Protein 3TMA (pdb70)

B-factor: mean 42.41, std 14.58, range [18.77, 106.8]

Organism: Thermus thermophilus (strain ATCC BAA-163 / DSM 7039 / HB27) (NCBI:txid262724)

Radius of gyration: 22.77 Å; Cα contacts (8 Å, |Δi|>4): 696; chains: 1; bounding box: 57×43×61 Å

Sequence (332 aa):
HMWLEATTHPGLEDLLLEELSSALYPGEGAEVDARKGRVRIPRAWVGEEALGLRLAHHHLVLFRARLLLSREDPLGALERAALALPWPELEGAGSFRVEARREGEHPFTSPEVERRRVGEALHRAYGVPVDLKRPAVRRVRVDVRGEEAFLGVQLTERPLSRRFPKAALRGSLTPVLAQALLLRLADARPGMRVLDPFTGSGTIALEAASSTLGPTSPVYAGDLDEKRLGLAREAALASGLSWIRFLRADARHLPRRFFPEVDRILANPPHGLKEEGLFHHLYWDFLRGALALLPPGGRVALLTLRPALLKRALPPGFALRHARVVEQGGVYPRVFVLEKL

InterPro domains:
  IPR000241 Ribosomal RNA large subunit methyltransferase K/L-like, methyltransferase domain [PF01170] (163-308)
  IPR004114 THUMP domain [PF02926] (74-148)
  IPR004114 THUMP domain [PS51165] (47-150)
  IPR004114 THUMP domain [SM00981] (63-150)
  IPR029063 S-adenosyl-L-methionine-dependent methyltransferase superfamily [G3DSA:3.40.50.150] (155-335)
  IPR029063 S-adenosyl-L-methionine-dependent methyltransferase superfamily [SSF53335] (168-299)

GO terms:
  GO:0005737 cytoplasm (C, EXP)
  GO:0160117 tRNA (guanine(6)-N2)-methyltransferase activity (F, EXP)

Structure (mmCIF, N/CA/C/O backbone):
data_3TMA
#
_entry.id   3TMA
#
_cell.length_a   65.860
_cell.length_b   65.860
_cell.length_c   144.550
_cell.angle_alpha   90.00
_cell.angle_beta   90.00
_cell.angle_gamma   120.00
#
_symmetry.space_group_name_H-M   'P 32 2 1'
#
loop_
_entity.id
_entity.type
_entity.pdbx_description
1 polymer methyltransferase
2 non-polymer 'PHOSPHATE ION'
3 water water
#
loop_
_atom_site.group_PDB
_atom_site.id
_atom_site.type_symbol
_atom_site.label_atom_id
_atom_site.label_alt_id
_atom_site.label_comp_id
_atom_site.label_asym_id
_atom_site.label_entity_id
_atom_site.label_seq_id
_atom_site.pdbx_PDB_ins_code
_atom_site.Cartn_x
_atom_site.Cartn_y
_atom_site.Cartn_z
_atom_site.occupancy
_atom_site.B_iso_or_equiv
_atom_site.auth_seq_id
_atom_site.auth_comp_id
_atom_site.auth_asym_id
_atom_site.auth_atom_id
_atom_site.pdbx_PDB_model_num
ATOM 1 N N . HIS A 1 19 ? 11.507 44.114 63.033 1.00 53.99 0 HIS A N 1
ATOM 2 C CA . HIS A 1 19 ? 10.632 44.250 61.881 1.00 53.16 0 HIS A CA 1
ATOM 3 C C . HIS A 1 19 ? 10.621 42.938 61.114 1.00 48.36 0 HIS A C 1
ATOM 4 O O . HIS A 1 19 ? 11.641 42.452 60.743 1.00 50.22 0 HIS A O 1
ATOM 11 N N . MET A 1 20 ? 9.453 42.385 60.909 1.00 42.49 1 MET A N 1
ATOM 12 C CA . MET A 1 20 ? 9.330 41.033 60.392 1.00 37.20 1 MET A CA 1
ATOM 13 C C . MET A 1 20 ? 8.629 41.060 59.030 1.00 34.18 1 MET A C 1
ATOM 14 O O . MET A 1 20 ? 7.900 42.005 58.741 1.00 32.21 1 MET A O 1
ATOM 19 N N . TRP A 1 21 ? 8.813 40.003 58.237 1.00 29.96 2 TRP A N 1
ATOM 20 C CA . TRP A 1 21 ? 8.292 39.972 56.849 1.00 29.63 2 TRP A CA 1
ATOM 21 C C . TRP A 1 21 ? 7.788 38.586 56.540 1.00 27.21 2 TRP A C 1
ATOM 22 O O . TRP A 1 21 ? 8.465 37.599 56.825 1.00 29.39 2 TRP A O 1
ATOM 33 N N . LEU A 1 22 ? 6.587 38.490 55.989 1.00 25.30 3 LEU A N 1
ATOM 34 C CA . LEU A 1 22 ? 6.148 37.245 55.425 1.00 24.97 3 LEU A CA 1
ATOM 35 C C . LEU A 1 22 ? 6.622 37.268 53.979 1.00 25.84 3 LEU A C 1
ATOM 36 O O . LEU A 1 22 ? 6.289 38.200 53.229 1.00 24.78 3 LEU A O 1
ATOM 41 N N . GLU A 1 23 ? 7.388 36.254 53.567 1.00 24.26 4 GLU A N 1
ATOM 42 C CA . GLU A 1 23 ? 7.688 36.103 52.145 1.00 24.11 4 GLU A CA 1
ATOM 43 C C . GLU A 1 23 ? 6.943 34.918 51.506 1.00 24.93 4 GLU A C 1
ATOM 44 O O . GLU A 1 23 ? 6.982 33.795 52.019 1.00 25.31 4 GLU A O 1
ATOM 50 N N . ALA A 1 24 ? 6.241 35.174 50.413 1.00 24.53 5 ALA A N 1
ATOM 51 C CA . ALA A 1 24 ? 5.561 34.125 49.679 1.00 25.58 5 ALA A CA 1
ATOM 52 C C . ALA A 1 24 ? 6.238 33.936 48.313 1.00 25.84 5 ALA A C 1
ATOM 53 O O . ALA A 1 24 ? 6.629 34.922 47.673 1.00 24.53 5 ALA A O 1
ATOM 55 N N . THR A 1 25 ? 6.365 32.686 47.870 1.00 25.99 6 THR A N 1
ATOM 56 C CA . THR A 1 25 ? 6.958 32.421 46.568 1.00 27.19 6 THR A CA 1
ATOM 57 C C . THR A 1 25 ? 5.907 31.868 45.609 1.00 26.75 6 THR A C 1
ATOM 58 O O . THR A 1 25 ? 4.943 31.212 46.020 1.00 26.04 6 THR A O 1
ATOM 62 N N . THR A 1 26 ? 6.103 32.128 44.320 1.00 27.11 7 THR A N 1
ATOM 63 C CA . THR A 1 26 ? 5.161 31.676 43.287 1.00 27.88 7 THR A CA 1
ATOM 64 C C . THR A 1 26 ? 6.023 31.400 42.032 1.00 28.42 7 THR A C 1
ATOM 65 O O . THR A 1 26 ? 7.247 31.537 42.091 1.00 28.24 7 THR A O 1
ATOM 69 N N . HIS A 1 27 ? 5.423 31.085 40.887 1.00 29.22 8 HIS A N 1
ATOM 70 C CA . HIS A 1 27 ? 6.231 31.053 39.635 1.00 30.19 8 HIS A CA 1
ATOM 71 C C . HIS A 1 27 ? 6.722 32.456 39.268 1.00 29.02 8 HIS A C 1
ATOM 72 O O . HIS A 1 27 ? 5.945 33.385 39.242 1.00 28.48 8 HIS A O 1
ATOM 79 N N . PRO A 1 28 ? 8.008 32.601 38.912 1.00 29.48 9 PRO A N 1
ATOM 80 C CA . PRO A 1 28 ? 8.412 33.889 38.326 1.00 30.00 9 PRO A CA 1
ATOM 81 C C . PRO A 1 28 ? 7.468 34.305 37.207 1.00 31.98 9 PRO A C 1
ATOM 82 O O . PRO A 1 28 ? 7.091 33.461 36.365 1.00 30.41 9 PRO A O 1
ATOM 86 N N . GLY A 1 29 ? 7.074 35.584 37.216 1.00 31.08 10 GLY A N 1
ATOM 87 C CA . GLY A 1 29 ? 6.064 36.082 36.262 1.00 31.37 10 GLY A CA 1
ATOM 88 C C . GLY A 1 29 ? 4.660 36.249 36.841 1.00 30.85 10 GLY A C 1
ATOM 89 O O . GLY A 1 29 ? 3.778 36.853 36.208 1.00 33.17 10 GLY A O 1
ATOM 90 N N . LEU A 1 30 ? 4.419 35.660 38.004 1.00 27.97 11 LEU A N 1
ATOM 91 C CA . LEU A 1 30 ? 3.092 35.758 38.647 1.00 28.97 11 LEU A CA 1
ATOM 92 C C . LEU A 1 30 ? 3.120 36.656 39.910 1.00 29.04 11 LEU A C 1
ATOM 93 O O . LEU A 1 30 ? 2.170 36.644 40.686 1.00 27.62 11 LEU A O 1
ATOM 98 N N . GLU A 1 31 ? 4.198 37.418 40.134 1.00 27.56 12 GLU A N 1
ATOM 99 C CA . GLU A 1 31 ? 4.312 38.254 41.373 1.00 26.72 12 GLU A CA 1
ATOM 100 C C . GLU A 1 31 ? 3.162 39.228 41.543 1.00 27.55 12 GLU A C 1
ATOM 101 O O . GLU A 1 31 ? 2.672 39.409 42.664 1.00 26.68 12 GLU A O 1
ATOM 107 N N . ASP A 1 32 ? 2.780 39.913 40.452 1.00 27.98 13 ASP A N 1
ATOM 108 C CA . ASP A 1 32 ? 1.711 40.891 40.525 1.00 29.57 13 ASP A CA 1
ATOM 109 C C . ASP A 1 32 ? 0.386 40.287 40.991 1.00 30.67 13 ASP A C 1
ATOM 110 O O . ASP A 1 32 ? -0.319 40.897 41.793 1.00 31.97 13 ASP A O 1
ATOM 115 N N . LEU A 1 33 ? 0.051 39.098 40.588 1.00 28.94 14 LEU A N 1
ATOM 116 C CA . LEU A 1 33 ? -1.157 38.379 41.031 1.00 28.86 14 LEU A CA 1
ATOM 117 C C . LEU A 1 33 ? -1.028 37.912 42.502 1.00 27.58 14 LEU A C 1
ATOM 118 O O . LEU A 1 33 ? -1.985 37.955 43.254 1.00 26.95 14 LEU A O 1
ATOM 123 N N . LEU A 1 34 ? 0.113 37.418 42.821 1.00 25.63 15 LEU A N 1
ATOM 124 C CA . LEU A 1 34 ? 0.326 37.031 44.211 1.00 25.16 15 LEU A CA 1
ATOM 125 C C . LEU A 1 34 ? 0.214 38.246 45.116 1.00 25.65 15 LEU A C 1
ATOM 126 O O . LEU A 1 34 ? -0.358 38.175 46.220 1.00 27.02 15 LEU A O 1
ATOM 131 N N . LEU A 1 35 ? 0.736 39.374 44.650 1.00 25.96 16 LEU A N 1
ATOM 132 C CA . LEU A 1 35 ? 0.642 40.614 45.417 1.00 27.22 16 LEU A CA 1
ATOM 133 C C . LEU A 1 35 ? -0.823 41.034 45.638 1.00 28.14 16 LEU A C 1
ATOM 134 O O . LEU A 1 35 ? -1.192 41.422 46.748 1.00 29.52 16 LEU A O 1
ATOM 139 N N . GLU A 1 36 ? -1.664 40.872 44.628 1.00 29.91 17 GLU A N 1
ATOM 140 C CA . GLU A 1 36 ? -3.104 41.141 44.797 1.00 32.07 17 GLU A CA 1
ATOM 141 C C . GLU A 1 36 ? -3.772 40.234 45.832 1.00 33.04 17 GLU A C 1
ATOM 142 O O . GLU A 1 36 ? -4.620 40.706 46.629 1.00 33.11 17 GLU A O 1
ATOM 148 N N . GLU A 1 37 ? -3.492 38.926 45.751 1.00 32.03 18 GLU A N 1
ATOM 149 C CA . GLU A 1 37 ? -4.004 37.982 46.792 1.00 31.41 18 GLU A CA 1
ATOM 150 C C . GLU A 1 37 ? -3.555 38.351 48.203 1.00 30.12 18 GLU A C 1
ATOM 151 O O . GLU A 1 37 ? -4.365 38.392 49.135 1.00 30.76 18 GLU A O 1
ATOM 157 N N . LEU A 1 38 ? -2.263 38.604 48.382 1.00 28.71 19 LEU A N 1
ATOM 158 C CA . LEU A 1 38 ? -1.749 38.997 49.691 1.00 29.60 19 LEU A CA 1
ATOM 159 C C . LEU A 1 38 ? -2.357 40.295 50.214 1.00 32.27 19 LEU A C 1
ATOM 160 O O . LEU A 1 38 ? -2.671 40.432 51.421 1.00 32.41 19 LEU A O 1
ATOM 165 N N . SER A 1 39 ? -2.544 41.251 49.311 1.00 33.07 20 SER A N 1
ATOM 166 C CA A SER A 1 39 ? -3.013 42.577 49.687 0.50 34.46 20 SER A CA 1
ATOM 167 C CA B SER A 1 39 ? -3.007 42.571 49.718 0.50 33.55 20 SER A CA 1
ATOM 168 C C . SER A 1 39 ? -4.463 42.506 50.140 1.00 35.52 20 SER A C 1
ATOM 169 O O . SER A 1 39 ? -4.886 43.261 50.992 1.00 36.28 20 SER A O 1
ATOM 174 N N . ALA A 1 40 ? -5.235 41.606 49.540 1.00 35.60 21 ALA A N 1
ATOM 175 C CA . ALA A 1 40 ? -6.614 41.423 49.995 1.00 39.00 21 ALA A CA 1
ATOM 176 C C . ALA A 1 40 ? -6.666 40.709 51.357 1.00 42.53 21 ALA A C 1
ATOM 177 O O . ALA A 1 40 ? -7.562 40.954 52.180 1.00 43.71 21 ALA A O 1
ATOM 179 N N . LEU A 1 41 ? -5.675 39.860 51.615 1.00 40.35 22 LEU A N 1
ATOM 180 C CA . LEU A 1 41 ? -5.577 39.183 52.903 1.00 42.44 22 LEU A CA 1
ATOM 181 C C . LEU A 1 41 ? -5.047 40.142 53.991 1.00 43.12 22 LEU A C 1
ATOM 182 O O . LEU A 1 41 ? -5.608 40.227 55.107 1.00 42.52 22 LEU A O 1
ATOM 187 N N . TYR A 1 42 ? -4.015 40.922 53.644 1.00 42.02 23 TYR A N 1
ATOM 188 C CA . TYR A 1 42 ? -3.362 41.823 54.585 1.00 42.90 23 TYR A CA 1
ATOM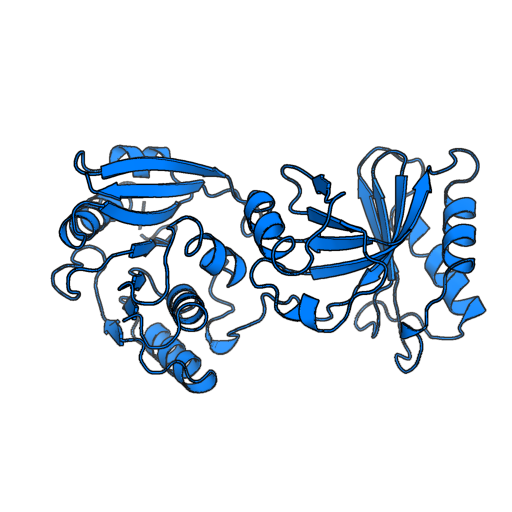 189 C C . TYR A 1 42 ? -3.289 43.222 54.026 1.00 47.00 23 TYR A C 1
ATOM 190 O O . TYR A 1 42 ? -2.246 43.608 53.510 1.00 47.08 23 TYR A O 1
ATOM 199 N N . PRO A 1 43 ? -4.361 44.026 54.188 1.00 50.77 24 PRO A N 1
ATOM 200 C CA . PRO A 1 43 ? -4.278 45.412 53.729 1.00 52.82 24 PRO A CA 1
ATOM 201 C C . PRO A 1 43 ? -3.205 46.191 54.454 1.00 54.17 24 PRO A C 1
ATOM 202 O O . PRO A 1 43 ? -2.904 45.911 55.609 1.00 57.95 24 PRO A O 1
ATOM 206 N N . GLY A 1 44 ? -2.675 47.214 53.816 1.00 57.00 25 GLY A N 1
ATOM 207 C CA . GLY A 1 44 ? -1.645 48.028 54.453 1.00 59.64 25 GLY A CA 1
ATOM 208 C C . GLY A 1 44 ? -0.522 48.255 53.473 1.00 58.92 25 GLY A C 1
ATOM 209 O O . GLY A 1 44 ? -0.553 47.706 52.377 1.00 58.80 25 GLY A O 1
ATOM 210 N N . GLU A 1 45 ? 0.470 49.050 53.859 1.00 58.32 26 GLU A N 1
ATOM 211 C CA . GLU A 1 45 ? 1.473 49.486 52.902 1.00 57.13 26 GLU A CA 1
ATOM 212 C C . GLU A 1 45 ? 2.842 48.834 53.167 1.00 52.99 26 GLU A C 1
ATOM 213 O O . GLU A 1 45 ? 3.011 48.096 54.140 1.00 52.26 26 GLU A O 1
ATOM 219 N N . GLY A 1 46 ? 3.792 49.056 52.267 1.00 48.88 27 GLY A N 1
ATOM 220 C CA . GLY A 1 46 ? 5.133 48.501 52.424 1.00 44.65 27 GLY A CA 1
ATOM 221 C C . GLY A 1 46 ? 5.358 47.136 51.770 1.00 40.03 27 GLY A C 1
ATOM 222 O O . GLY A 1 46 ? 6.406 46.535 51.963 1.00 38.13 27 GLY A O 1
ATOM 223 N N . ALA A 1 47 ? 4.418 46.651 50.955 1.00 36.84 28 ALA A N 1
ATOM 224 C CA . ALA A 1 47 ? 4.673 45.397 50.219 1.00 34.66 28 ALA A CA 1
ATOM 225 C C . ALA A 1 47 ? 5.871 45.536 49.274 1.00 34.45 28 ALA A C 1
ATOM 226 O O . ALA A 1 47 ? 6.098 46.627 48.699 1.00 33.08 28 ALA A O 1
ATOM 228 N N . GLU A 1 48 ? 6.645 44.451 49.120 1.00 31.77 29 GLU A N 1
ATOM 229 C CA . GLU A 1 48 ? 7.795 44.443 48.214 1.00 34.54 29 GLU A CA 1
ATOM 230 C C . GLU A 1 48 ? 7.691 43.268 47.234 1.00 33.53 29 GLU A C 1
ATOM 231 O O . GLU A 1 48 ? 7.273 42.172 47.626 1.00 31.77 29 GLU A O 1
ATOM 237 N N . VAL A 1 49 ? 8.036 43.521 45.969 1.00 33.97 30 VAL A N 1
ATOM 238 C CA . VA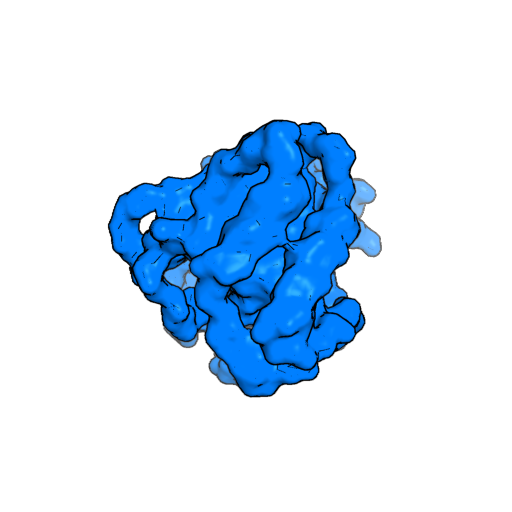L A 1 49 ? 7.958 42.519 44.870 1.00 33.25 30 VAL A CA 1
ATOM 239 C C . VAL A 1 49 ? 9.359 42.375 44.285 1.00 34.73 30 VAL A C 1
ATOM 240 O O . VAL A 1 49 ? 10.050 43.369 44.041 1.00 35.84 30 VAL A O 1
ATOM 244 N N . ASP A 1 50 ? 9.828 41.149 44.124 1.00 32.64 31 ASP A N 1
ATOM 245 C CA . ASP A 1 50 ? 11.095 40.946 43.408 1.00 35.12 31 ASP A CA 1
ATOM 246 C C . ASP A 1 50 ? 10.786 40.503 41.978 1.00 34.62 31 ASP A C 1
ATOM 247 O O . ASP A 1 50 ? 10.437 39.343 41.736 1.00 31.85 31 ASP A O 1
ATOM 252 N N . ALA A 1 51 ? 10.832 41.462 41.053 1.00 36.75 32 ALA A N 1
ATOM 253 C CA . ALA A 1 51 ? 10.425 41.281 39.637 1.00 37.33 32 ALA A CA 1
ATOM 254 C C . ALA A 1 51 ? 11.186 40.110 39.046 1.00 35.81 32 ALA A C 1
ATOM 255 O O . ALA A 1 51 ? 12.407 40.011 39.239 1.00 35.18 32 ALA A O 1
ATOM 257 N N . ARG A 1 52 ? 10.455 39.179 38.435 1.00 34.41 33 ARG A N 1
ATOM 258 C CA . ARG A 1 52 ? 11.063 38.058 37.711 1.00 35.53 33 ARG A CA 1
ATOM 259 C C . ARG A 1 52 ? 11.677 36.990 38.617 1.00 35.02 33 ARG A C 1
ATOM 260 O O . ARG A 1 52 ? 12.321 36.039 38.120 1.00 36.75 33 ARG A O 1
ATOM 268 N N . LYS A 1 53 ? 11.505 37.144 39.933 1.00 32.27 34 LYS A N 1
ATOM 269 C CA . LYS A 1 53 ? 12.040 36.185 40.913 1.00 32.95 34 LYS A CA 1
ATOM 270 C C . LYS A 1 53 ? 10.944 35.340 41.589 1.00 31.07 34 LYS A C 1
ATOM 271 O O . LYS A 1 53 ? 11.234 34.381 42.284 1.00 30.45 34 LYS A O 1
ATOM 277 N N . GLY A 1 54 ? 9.683 35.651 41.349 1.00 29.52 35 GLY A N 1
ATOM 278 C CA . GLY A 1 54 ? 8.637 34.875 41.997 1.00 29.49 35 GLY A CA 1
ATOM 279 C C . GLY A 1 54 ? 8.516 35.108 43.509 1.00 28.68 35 GLY A C 1
ATOM 280 O O . GLY A 1 54 ? 8.234 34.148 44.242 1.00 29.39 35 GLY A O 1
ATOM 281 N N . ARG A 1 55 ? 8.805 36.318 44.003 1.00 24.73 36 ARG A N 1
ATOM 282 C CA . ARG A 1 55 ? 8.740 36.512 45.480 1.00 27.05 36 ARG A CA 1
ATOM 283 C C . ARG A 1 55 ? 7.975 37.786 45.768 1.00 26.03 36 ARG A C 1
ATOM 284 O O . ARG A 1 55 ? 8.220 38.792 45.114 1.00 27.04 36 ARG A O 1
ATOM 292 N N . VAL A 1 56 ? 7.097 37.749 46.768 1.00 25.03 37 VAL A N 1
ATOM 293 C CA . VAL A 1 56 ? 6.517 38.976 47.344 1.00 24.65 37 VAL A CA 1
ATOM 294 C C . VAL A 1 56 ? 6.703 38.959 48.855 1.00 24.43 37 VAL A C 1
ATOM 295 O O . VAL A 1 56 ? 6.486 37.901 49.494 1.00 22.54 37 VAL A O 1
ATOM 299 N N . ARG A 1 57 ? 6.998 40.123 49.441 1.00 25.46 38 ARG A N 1
ATOM 300 C CA . ARG A 1 57 ? 7.129 40.215 50.930 1.00 28.17 38 ARG A CA 1
ATOM 301 C C . ARG A 1 57 ? 6.165 41.270 51.427 1.00 29.91 38 ARG A C 1
ATOM 302 O O . ARG A 1 57 ? 6.042 42.327 50.791 1.00 30.58 38 ARG A O 1
ATOM 310 N N . ILE A 1 58 ? 5.543 40.998 52.576 1.00 26.40 39 ILE A N 1
ATOM 311 C CA . ILE A 1 58 ? 4.630 41.922 53.278 1.00 29.44 39 ILE A CA 1
ATOM 312 C C . ILE A 1 58 ? 5.220 42.062 54.706 1.00 28.55 39 ILE A C 1
ATOM 313 O O . ILE A 1 58 ? 5.456 41.026 55.359 1.00 26.93 39 ILE A O 1
ATOM 318 N N . PRO A 1 59 ? 5.412 43.307 55.206 1.00 30.49 40 PRO A N 1
ATOM 319 C CA . PRO A 1 59 ? 5.772 43.456 56.628 1.00 30.32 40 PRO A CA 1
ATOM 320 C C . PRO A 1 59 ? 4.606 43.029 57.528 1.00 32.49 40 PRO A C 1
ATOM 321 O O . PRO A 1 59 ? 3.460 43.424 57.310 1.00 30.66 40 PRO A O 1
ATOM 325 N N . ARG A 1 60 ? 4.893 42.214 58.530 1.00 31.50 41 ARG A N 1
ATOM 326 C CA . ARG A 1 60 ? 3.823 41.657 59.350 1.00 33.91 41 ARG A CA 1
ATOM 327 C C . ARG A 1 60 ? 4.293 41.589 60.808 1.00 35.93 41 ARG A C 1
ATOM 328 O O . ARG A 1 60 ? 5.381 41.050 61.068 1.00 36.76 41 ARG A O 1
ATOM 336 N N . ALA A 1 61 ? 3.434 42.002 61.743 1.00 34.29 42 ALA A N 1
ATOM 337 C CA . ALA A 1 61 ? 3.711 41.791 63.180 1.00 36.81 42 ALA A CA 1
ATOM 338 C C . ALA A 1 61 ? 3.333 40.345 63.616 1.00 36.38 42 ALA A C 1
ATOM 339 O O . ALA A 1 61 ? 3.725 39.882 64.693 1.00 36.51 42 ALA A O 1
ATOM 341 N N . TRP A 1 62 ? 2.497 39.688 62.816 1.00 33.98 43 TRP A N 1
ATOM 342 C CA . TRP A 1 62 ? 2.016 38.339 63.114 1.00 37.05 43 TRP A CA 1
ATOM 343 C C . TRP A 1 62 ? 1.498 37.650 61.843 1.00 35.76 43 TRP A C 1
ATOM 344 O O . TRP A 1 62 ? 0.939 38.322 60.956 1.00 38.09 43 TRP A O 1
ATOM 355 N N . VAL A 1 63 ? 1.738 36.338 61.733 1.00 33.90 44 VAL A N 1
ATOM 356 C CA . VAL A 1 63 ? 1.221 35.547 60.609 1.00 33.71 44 VAL A CA 1
ATOM 357 C C . VAL A 1 63 ? 0.501 34.321 61.204 1.00 34.84 44 VAL A C 1
ATOM 358 O O . VAL A 1 63 ? 1.105 33.551 61.945 1.00 36.49 44 VAL A O 1
ATOM 362 N N . GLY A 1 64 ? -0.789 34.204 60.967 1.00 36.46 45 GLY A N 1
ATOM 363 C CA . GLY A 1 64 ? -1.527 32.999 61.392 1.00 39.92 45 GLY A CA 1
ATOM 364 C C . GLY A 1 64 ? -1.874 32.062 60.221 1.00 39.21 45 GLY A C 1
ATOM 365 O O . GLY A 1 64 ? -1.221 32.091 59.178 1.00 36.53 45 GLY A O 1
ATOM 366 N N . GLU A 1 65 ? -2.938 31.274 60.391 1.00 41.21 46 GLU A N 1
ATOM 367 C CA . GLU A 1 65 ? -3.246 30.157 59.507 1.00 41.64 46 GLU A CA 1
ATOM 368 C C . GLU A 1 65 ? -3.867 30.684 58.226 1.00 39.42 46 GLU A C 1
ATOM 369 O O . GLU A 1 65 ? -3.909 29.982 57.224 1.00 38.20 46 GLU A O 1
ATOM 375 N N . GLU A 1 66 ? -4.354 31.913 58.283 1.00 37.30 47 GLU A N 1
ATOM 376 C CA . GLU A 1 66 ? -4.942 32.588 57.141 1.00 39.08 47 GLU A CA 1
ATOM 377 C C . GLU A 1 66 ? -3.983 32.616 55.920 1.00 37.55 47 GLU A C 1
ATOM 378 O O . GLU A 1 66 ? -4.422 32.504 54.765 1.00 36.02 47 GLU A O 1
ATOM 384 N N . ALA A 1 67 ? -2.677 32.660 56.187 1.00 32.71 48 ALA A N 1
ATOM 385 C CA . ALA A 1 67 ? -1.709 32.739 55.114 1.00 33.16 48 ALA A CA 1
ATOM 386 C C . ALA A 1 67 ? -1.717 31.419 54.333 1.00 32.90 48 ALA A C 1
ATOM 387 O O . ALA A 1 67 ? -1.447 31.391 53.141 1.00 30.69 48 ALA A O 1
ATOM 389 N N . LEU A 1 68 ? -2.076 30.328 54.996 1.00 32.43 49 LEU A N 1
ATOM 390 C CA . LEU A 1 68 ? -2.076 29.038 54.302 1.00 34.00 49 LEU A CA 1
ATOM 391 C C . LEU A 1 68 ? -3.235 28.868 53.297 1.00 34.14 49 LEU A C 1
ATOM 392 O O . LEU A 1 68 ? -3.320 27.846 52.619 1.00 37.11 49 LEU A O 1
ATOM 397 N N . GLY A 1 69 ? -4.104 29.864 53.194 1.00 34.58 50 GLY A N 1
ATOM 398 C CA . GLY A 1 69 ? -5.241 29.820 52.273 1.00 34.30 50 GLY A CA 1
ATOM 399 C C . GLY A 1 69 ? -4.898 30.416 50.909 1.00 35.97 50 GLY A C 1
ATOM 400 O O . GLY A 1 69 ? -5.770 30.514 50.006 1.00 35.09 50 GLY A O 1
ATOM 401 N N . LEU A 1 70 ? -3.651 30.864 50.761 1.00 32.24 51 LEU A N 1
ATOM 402 C CA . LEU A 1 70 ? -3.211 31.520 49.507 1.00 30.58 51 LEU A CA 1
ATOM 403 C C . LEU A 1 70 ? -3.232 30.517 48.370 1.00 30.98 51 LEU A C 1
ATOM 404 O O . LEU A 1 70 ? -2.756 29.399 48.517 1.00 32.08 51 LEU A O 1
ATOM 409 N N . ARG A 1 71 ? -3.832 30.899 47.254 1.00 30.00 52 ARG A N 1
ATOM 410 C CA . ARG A 1 71 ? -3.900 30.024 46.100 1.00 31.48 52 ARG A CA 1
ATOM 411 C C . ARG A 1 71 ? -2.822 30.307 45.047 1.00 29.83 52 ARG A C 1
ATOM 412 O O . ARG A 1 71 ? -2.686 29.536 44.093 1.00 30.31 52 ARG A O 1
ATOM 420 N N . LEU A 1 72 ? -2.065 31.390 45.190 1.00 26.80 53 LEU A N 1
ATOM 421 C CA . LEU A 1 72 ? -0.989 31.612 44.226 1.00 27.65 53 LEU A CA 1
ATOM 422 C C . LEU A 1 72 ? 0.397 31.352 44.824 1.00 28.85 53 LEU A C 1
ATOM 423 O O . LEU A 1 72 ? 1.395 31.674 44.196 1.00 27.96 53 LEU A O 1
ATOM 428 N N . ALA A 1 73 ? 0.465 30.783 46.026 1.00 25.54 54 ALA A N 1
ATOM 429 C CA . ALA A 1 73 ? 1.772 30.620 46.666 1.00 25.55 54 ALA A CA 1
ATOM 430 C C . ALA A 1 73 ? 2.253 29.184 46.635 1.00 25.70 54 ALA A C 1
ATOM 431 O O . ALA A 1 73 ? 1.458 28.246 46.763 1.00 26.96 54 ALA A O 1
ATOM 433 N N . HIS A 1 74 ? 3.559 29.013 46.511 1.00 25.93 55 HIS A N 1
ATOM 434 C CA A HIS A 1 74 ? 4.159 27.689 46.683 0.50 28.52 55 HIS A CA 1
ATOM 435 C CA B HIS A 1 74 ? 4.211 27.691 46.640 0.50 29.13 55 HIS A CA 1
ATOM 436 C C . HIS A 1 74 ? 4.607 27.503 48.131 1.00 29.69 55 HIS A C 1
ATOM 437 O O . HIS A 1 74 ? 4.022 26.673 48.852 1.00 31.64 55 HIS A O 1
ATOM 450 N N . HIS A 1 75 ? 5.543 28.331 48.599 1.00 27.69 56 HIS A N 1
ATOM 451 C CA . HIS A 1 75 ? 6.070 28.274 49.982 1.00 28.30 56 HIS A CA 1
ATOM 452 C C . HIS A 1 75 ? 5.895 29.618 50.690 1.00 28.72 56 HIS A C 1
ATOM 453 O O . HIS A 1 75 ? 5.800 30.674 50.040 1.00 27.67 56 HIS A O 1
ATOM 460 N N . LEU A 1 76 ? 5.774 29.559 52.017 1.00 27.18 57 LEU A N 1
ATOM 461 C CA . LEU A 1 76 ? 5.751 30.741 52.863 1.00 24.33 57 LEU A CA 1
ATOM 462 C C . LEU A 1 76 ? 6.929 30.658 53.876 1.00 25.01 57 LEU A C 1
ATOM 463 O O . LEU A 1 76 ? 7.120 29.620 54.528 1.00 23.35 57 LEU A O 1
ATOM 468 N N . VAL A 1 77 ? 7.619 31.771 54.052 1.00 23.28 58 VAL A N 1
ATOM 469 C CA . VAL A 1 77 ? 8.695 31.932 55.075 1.00 25.02 58 VAL A CA 1
ATOM 470 C C . VAL A 1 77 ? 8.392 33.149 55.938 1.00 23.89 58 VAL A C 1
ATOM 471 O O . VAL A 1 77 ? 8.103 34.201 55.420 1.00 26.21 58 VAL A O 1
ATOM 475 N N . LEU A 1 78 ? 8.512 33.029 57.249 1.00 24.03 59 LEU A N 1
ATOM 476 C CA . LEU A 1 78 ? 8.490 34.209 58.116 1.00 25.73 59 LEU A CA 1
ATOM 477 C C . LEU A 1 78 ? 9.914 34.628 58.399 1.00 26.43 59 LEU A C 1
ATOM 478 O O . LEU A 1 78 ? 10.661 33.847 59.004 1.00 28.20 59 LEU A O 1
ATOM 483 N N . PHE A 1 79 ? 10.319 35.797 57.891 1.00 24.25 60 PHE A N 1
ATOM 484 C CA . PHE A 1 79 ? 11.651 36.318 58.153 1.00 25.46 60 PHE A CA 1
ATOM 485 C C . PHE A 1 79 ? 11.518 37.187 59.378 1.00 27.24 60 PHE A C 1
ATOM 486 O O . PHE A 1 79 ? 10.710 38.118 59.368 1.00 28.92 60 PHE A O 1
ATOM 494 N N . ARG A 1 80 ? 12.198 36.792 60.464 1.00 27.52 61 ARG A N 1
ATOM 495 C CA . ARG A 1 80 ? 12.221 37.554 61.700 1.00 30.46 61 ARG A CA 1
ATOM 496 C C . ARG A 1 80 ? 13.306 38.603 61.777 1.00 32.75 61 ARG A C 1
ATOM 497 O O . ARG A 1 80 ? 13.260 39.475 62.631 1.00 33.69 61 ARG A O 1
ATOM 505 N N . ALA A 1 81 ? 14.285 38.556 60.895 1.00 33.11 62 ALA A N 1
ATOM 506 C CA . ALA A 1 81 ? 15.286 39.641 60.864 1.00 35.81 62 ALA A CA 1
ATOM 507 C C . ALA A 1 81 ? 15.660 39.904 59.429 1.00 35.45 62 ALA A C 1
ATOM 508 O O . ALA A 1 81 ? 15.756 38.971 58.609 1.00 33.45 62 ALA A O 1
ATOM 510 N N . ARG A 1 82 ? 15.940 41.162 59.148 1.00 36.28 63 ARG A N 1
ATOM 511 C CA . ARG A 1 82 ? 16.591 41.514 57.893 1.00 39.53 63 ARG A CA 1
ATOM 512 C C . ARG A 1 82 ? 17.703 42.468 58.251 1.00 41.99 63 ARG A C 1
ATOM 513 O O . ARG A 1 82 ? 17.498 43.406 59.019 1.00 42.93 63 ARG A O 1
ATOM 521 N N . LEU A 1 83 ? 18.902 42.195 57.770 1.00 42.92 64 LEU A N 1
ATOM 522 C CA . LEU A 1 83 ? 20.017 43.080 58.081 1.00 46.72 64 LEU A CA 1
ATOM 523 C C . LEU A 1 83 ? 21.030 43.253 56.972 1.00 48.42 64 LEU A C 1
ATOM 524 O O . LEU A 1 83 ? 21.154 42.435 56.042 1.00 45.11 64 LEU A O 1
ATOM 529 N N . LEU A 1 84 ? 21.741 44.358 57.086 1.00 50.37 65 LEU A N 1
ATOM 530 C CA . LEU A 1 84 ? 22.785 44.716 56.163 1.00 55.64 65 LEU A CA 1
ATOM 531 C C . LEU A 1 84 ? 23.991 43.914 56.581 1.00 57.37 65 LEU A C 1
ATOM 532 O O . LEU A 1 84 ? 24.377 43.946 57.741 1.00 58.63 65 LEU A O 1
ATOM 537 N N . LEU A 1 85 ? 24.518 43.111 55.675 1.00 58.93 66 LEU A N 1
ATOM 538 C CA . LEU A 1 85 ? 25.603 42.223 56.029 1.00 62.33 66 LEU A CA 1
ATOM 539 C C . LEU A 1 85 ? 26.909 42.973 55.922 1.00 67.51 66 LEU A C 1
ATOM 540 O O . LEU A 1 85 ? 27.175 43.635 54.914 1.00 68.54 66 LEU A O 1
ATOM 545 N N . SER A 1 86 ? 27.559 42.834 57.072 1.00 71.21 67 SER A N 1
ATOM 546 C CA . SER A 1 86 ? 28.796 43.408 57.474 1.00 76.10 67 SER A CA 1
ATOM 547 C C . SER A 1 86 ? 29.812 42.504 56.856 1.00 76.84 67 SER A C 1
ATOM 548 O O . SER A 1 86 ? 29.846 41.288 57.016 1.00 75.07 67 SER A O 1
ATOM 551 N N . ARG A 1 87 ? 30.639 43.189 56.048 1.00 79.47 68 ARG A N 1
ATOM 552 C CA . ARG A 1 87 ? 31.680 42.659 55.130 1.00 79.91 68 ARG A CA 1
ATOM 553 C C . ARG A 1 87 ? 32.910 42.217 55.856 1.00 79.38 68 ARG A C 1
ATOM 554 O O . ARG A 1 87 ? 33.664 41.369 55.430 1.00 78.81 68 ARG A O 1
ATOM 562 N N . GLU A 1 88 ? 33.134 42.896 56.942 1.00 77.59 69 GLU A N 1
ATOM 563 C CA . GLU A 1 88 ? 33.795 42.316 58.100 1.00 76.07 69 GLU A CA 1
ATOM 564 C C . GLU A 1 88 ? 32.985 41.103 58.604 1.00 71.17 69 GLU A C 1
ATOM 565 O O . GLU A 1 88 ? 31.797 41.229 58.908 1.00 68.96 69 GLU A O 1
ATOM 571 N N . ASP A 1 89 ? 33.618 39.930 58.623 1.00 68.37 70 ASP A N 1
ATOM 572 C CA . ASP A 1 89 ? 33.086 38.740 59.287 1.00 63.24 70 ASP A CA 1
ATOM 573 C C . ASP A 1 89 ? 31.597 38.483 59.026 1.00 56.97 70 ASP A C 1
ATOM 574 O O . ASP A 1 89 ? 30.786 38.475 59.954 1.00 53.57 70 ASP A O 1
ATOM 579 N N . PRO A 1 90 ? 31.227 38.279 57.754 1.00 53.58 71 PRO A N 1
ATOM 580 C CA . PRO A 1 90 ? 29.813 38.095 57.476 1.00 49.55 71 PRO A CA 1
ATOM 581 C C . PRO A 1 90 ? 29.242 36.834 58.130 1.00 46.20 71 PRO A C 1
ATOM 582 O O . PRO A 1 90 ? 28.090 36.858 58.595 1.00 43.53 71 PRO A O 1
ATOM 586 N N . LEU A 1 91 ? 30.025 35.760 58.218 1.00 44.19 72 LEU A N 1
ATOM 587 C CA . LEU A 1 91 ? 29.497 34.537 58.865 1.00 43.82 72 LEU A CA 1
ATOM 588 C C . LEU A 1 91 ? 29.233 34.749 60.359 1.00 43.06 72 LEU A C 1
ATOM 589 O O . LEU A 1 91 ? 28.227 34.276 60.879 1.00 39.72 72 LEU A O 1
ATOM 594 N N . GLY A 1 92 ? 30.147 35.441 61.035 1.00 44.90 73 GLY A N 1
ATOM 595 C CA . GLY A 1 92 ? 29.966 35.801 62.445 1.00 45.57 73 GLY A CA 1
ATOM 596 C C . GLY A 1 92 ? 28.714 36.654 62.647 1.00 45.25 73 GLY A C 1
ATOM 597 O O . GLY A 1 92 ? 27.936 36.410 63.570 1.00 43.58 73 GLY A O 1
ATOM 598 N N . ALA A 1 93 ? 28.479 37.601 61.746 1.00 43.91 74 ALA A N 1
ATOM 599 C CA . ALA A 1 93 ? 27.319 38.473 61.882 1.00 44.56 74 ALA A CA 1
ATOM 600 C C . ALA A 1 93 ? 26.018 37.688 61.718 1.00 41.43 74 ALA A C 1
ATOM 601 O O . ALA A 1 93 ? 25.074 37.905 62.474 1.00 39.91 74 ALA A O 1
ATOM 603 N N . LEU A 1 94 ? 25.980 36.730 60.779 1.00 39.45 75 LEU A N 1
ATOM 604 C CA . LEU A 1 94 ? 24.794 35.882 60.605 1.00 36.42 75 LEU A CA 1
ATOM 605 C C . LEU A 1 94 ? 24.530 35.031 61.837 1.00 36.08 75 LEU A C 1
ATOM 606 O O . LEU A 1 94 ? 23.371 34.825 62.221 1.00 34.87 75 LEU A O 1
ATOM 611 N N . GLU A 1 95 ? 25.598 34.444 62.387 1.00 39.31 76 GLU A N 1
ATOM 612 C CA . GLU A 1 95 ? 25.469 33.589 63.573 1.00 40.41 76 GLU A CA 1
ATOM 613 C C . GLU A 1 95 ? 24.918 34.410 64.745 1.00 40.95 76 GLU A C 1
ATOM 614 O O . GLU A 1 95 ? 23.958 33.984 65.397 1.00 39.64 76 GLU A O 1
ATOM 620 N N . ARG A 1 96 ? 25.474 35.606 64.961 1.00 40.49 77 ARG A N 1
ATOM 621 C CA . ARG A 1 96 ? 24.955 36.517 65.993 1.00 43.75 77 ARG A CA 1
ATOM 622 C C . ARG A 1 96 ? 23.507 36.963 65.771 1.00 42.10 77 ARG A C 1
ATOM 623 O O . ARG A 1 96 ? 22.741 37.019 66.732 1.00 41.78 77 ARG A O 1
ATOM 631 N N . ALA A 1 97 ? 23.149 37.300 64.527 1.00 38.06 78 ALA A N 1
ATOM 632 C CA . ALA A 1 97 ? 21.764 37.603 64.188 1.00 37.55 78 ALA A CA 1
ATOM 633 C C . ALA A 1 97 ? 20.830 36.430 64.499 1.00 35.64 78 ALA A C 1
ATOM 634 O O . ALA A 1 97 ? 19.743 36.645 65.038 1.00 34.00 78 ALA A O 1
ATOM 636 N N . ALA A 1 98 ? 21.197 35.213 64.082 1.00 33.40 79 ALA A N 1
ATOM 637 C CA . ALA A 1 98 ? 20.344 34.035 64.370 1.00 32.18 79 ALA A CA 1
ATOM 638 C C . ALA A 1 98 ? 20.136 33.827 65.875 1.00 36.25 79 ALA A C 1
ATOM 639 O O . ALA A 1 98 ? 19.008 33.519 66.324 1.00 36.69 79 ALA A O 1
ATOM 641 N N . LEU A 1 99 ? 21.230 33.941 66.642 1.00 36.14 80 LEU A N 1
ATOM 642 C CA . LEU A 1 99 ? 21.166 33.754 68.078 1.00 38.84 80 LEU A CA 1
ATOM 643 C C . LEU A 1 99 ? 20.402 34.867 68.811 1.00 41.08 80 LEU A C 1
ATOM 644 O O . LEU A 1 99 ? 19.941 34.633 69.910 1.00 42.02 80 LEU A O 1
ATOM 649 N N . ALA A 1 100 ? 20.222 36.041 68.197 1.00 39.86 81 ALA A N 1
ATOM 650 C CA . ALA A 1 100 ? 19.443 37.094 68.845 1.00 41.52 81 ALA A CA 1
ATOM 651 C C . ALA A 1 100 ? 17.917 36.952 68.605 1.00 40.26 81 ALA A C 1
ATOM 652 O O . ALA A 1 100 ? 17.126 37.717 69.168 1.00 40.76 81 ALA A O 1
ATOM 654 N N . LEU A 1 101 ? 17.516 36.021 67.735 1.00 37.19 82 LEU A N 1
ATOM 655 C CA . LEU A 1 101 ? 16.089 35.790 67.419 1.00 34.62 82 LEU A CA 1
ATOM 656 C C . LEU A 1 101 ? 15.468 34.690 68.307 1.00 36.23 82 LEU A C 1
ATOM 657 O O . LEU A 1 101 ? 16.181 33.752 68.700 1.00 33.57 82 LEU A O 1
ATOM 662 N N . PRO A 1 102 ? 14.123 34.721 68.473 1.00 36.35 83 PRO A N 1
ATOM 663 C CA . PRO A 1 102 ? 13.371 33.582 69.042 1.00 36.97 83 PRO A CA 1
ATOM 664 C C . PRO A 1 102 ? 13.119 32.473 67.999 1.00 35.38 83 PRO A C 1
ATOM 665 O O . PRO A 1 102 ? 12.913 32.776 66.822 1.00 33.72 83 PRO A O 1
ATOM 669 N N . TRP A 1 103 ? 13.114 31.210 68.428 1.00 35.13 84 TRP A N 1
ATOM 670 C CA . TRP A 1 103 ? 12.792 30.066 67.552 1.00 34.30 84 TRP A CA 1
ATOM 671 C C . TRP A 1 103 ? 11.838 29.093 68.257 1.00 37.34 84 TRP A C 1
ATOM 672 O O . TRP A 1 103 ? 12.198 27.948 68.515 1.00 38.63 84 TRP A O 1
ATOM 683 N N . PRO A 1 104 ? 10.613 29.546 68.569 1.00 38.56 85 PRO A N 1
ATOM 684 C CA . PRO A 1 104 ? 9.692 28.689 69.298 1.00 41.21 85 PRO A CA 1
ATOM 685 C C . PRO A 1 104 ? 9.259 27.421 68.517 1.00 43.26 85 PRO A C 1
ATOM 686 O O . PRO A 1 104 ? 8.764 26.474 69.123 1.00 44.54 85 PRO A O 1
ATOM 690 N N . GLU A 1 105 ? 9.435 27.421 67.196 1.00 42.04 86 GLU A N 1
ATOM 691 C CA . GLU A 1 105 ? 9.072 26.281 66.317 1.00 43.61 86 GLU A CA 1
ATOM 692 C C . GLU A 1 105 ? 9.886 25.064 66.668 1.00 45.71 86 GLU A C 1
ATOM 693 O O . GLU A 1 105 ? 9.476 23.947 66.409 1.00 47.34 86 GLU A O 1
ATOM 699 N N . LEU A 1 106 ? 11.080 25.286 67.205 1.00 46.81 87 LEU A N 1
ATOM 700 C CA . LEU A 1 106 ? 11.990 24.198 67.490 1.00 51.46 87 LEU A CA 1
ATOM 701 C C . LEU A 1 106 ? 11.395 23.455 68.690 1.00 56.85 87 LEU A C 1
ATOM 702 O O . LEU A 1 106 ? 12.002 22.561 69.249 1.00 59.16 87 LEU A O 1
ATOM 707 N N . GLU A 1 107 ? 10.197 23.903 69.083 1.00 60.63 88 GLU A N 1
ATOM 708 C CA . GLU A 1 107 ? 9.434 23.409 70.231 1.00 64.38 88 GLU A CA 1
ATOM 709 C C . GLU A 1 107 ? 9.268 21.902 70.079 1.00 65.04 88 GLU A C 1
ATOM 710 O O . GLU A 1 107 ? 10.230 21.120 70.252 1.00 67.06 88 GLU A O 1
ATOM 716 N N . GLY A 1 108 ? 8.062 21.495 69.705 1.00 64.40 89 GLY A N 1
ATOM 717 C CA . GLY A 1 108 ? 7.752 20.070 69.641 1.00 65.35 89 GLY A CA 1
ATOM 718 C C . GLY A 1 108 ? 8.403 19.429 68.427 1.00 62.12 89 GLY A C 1
ATOM 719 O O . GLY A 1 108 ? 8.128 18.270 68.125 1.00 63.75 89 GLY A O 1
ATOM 720 N N . ALA A 1 109 ? 9.260 20.175 67.730 1.00 57.45 90 ALA A N 1
ATOM 721 C CA . ALA A 1 109 ? 9.740 19.710 66.425 1.00 56.30 90 ALA A CA 1
ATOM 722 C C . ALA A 1 109 ? 10.712 18.542 66.525 1.00 56.42 90 ALA A C 1
ATOM 723 O O . ALA A 1 109 ? 10.488 17.513 65.898 1.00 58.49 90 ALA A O 1
ATOM 725 N N . GLY A 1 110 ? 11.760 18.670 67.338 1.00 54.78 91 GLY A N 1
ATOM 726 C CA . GLY A 1 110 ? 12.692 17.565 67.520 1.00 55.11 91 GLY A CA 1
ATOM 727 C C . GLY A 1 110 ? 13.592 17.133 66.356 1.00 53.48 91 GLY A C 1
ATOM 728 O O . GLY A 1 110 ? 14.294 16.108 66.443 1.00 55.47 91 GLY A O 1
ATOM 7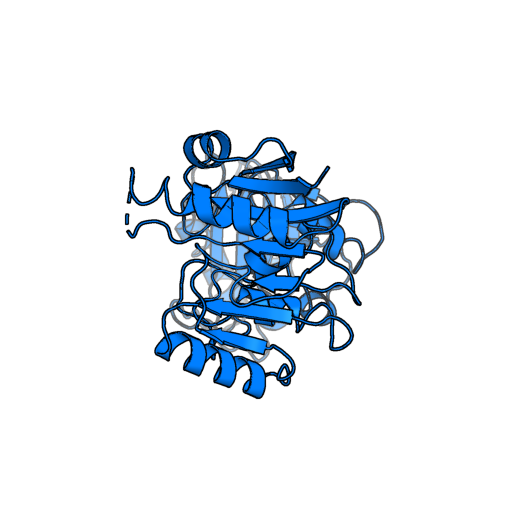29 N N . SER A 1 111 ? 13.571 17.881 65.256 1.00 48.16 92 SER A N 1
ATOM 730 C CA . SER A 1 111 ? 14.731 17.915 64.359 1.00 43.93 92 SER A CA 1
ATOM 731 C C . SER A 1 111 ? 14.642 19.154 63.495 1.00 39.96 92 SER A C 1
ATOM 732 O O . SER A 1 111 ? 13.526 19.697 63.295 1.00 40.26 92 SER A O 1
ATOM 735 N N . PHE A 1 112 ? 15.774 19.610 62.959 1.00 35.93 93 PHE A N 1
ATOM 736 C CA . PHE A 1 112 ? 15.716 20.758 62.024 1.00 32.80 93 PHE A CA 1
ATOM 737 C C . PHE A 1 112 ? 16.844 20.701 61.010 1.00 33.53 93 PHE A C 1
ATOM 738 O O . PHE A 1 112 ? 17.756 19.818 61.102 1.00 33.63 93 PHE A O 1
ATOM 746 N N . ARG A 1 113 ? 16.823 21.636 60.048 1.00 30.42 94 ARG A N 1
ATOM 747 C CA . ARG A 1 113 ? 18.019 21.897 59.264 1.00 30.87 94 ARG A CA 1
ATOM 748 C C . ARG A 1 113 ? 17.976 23.361 58.884 1.00 30.67 94 ARG A C 1
ATOM 749 O O . ARG A 1 113 ? 16.936 23.994 59.052 1.00 29.25 94 ARG A O 1
ATOM 757 N N . VAL A 1 114 ? 19.103 23.891 58.393 1.00 30.41 95 VAL A N 1
ATOM 758 C CA . VAL A 1 114 ? 19.159 25.240 57.817 1.00 29.03 95 VAL A CA 1
ATOM 759 C C . VAL A 1 114 ? 19.236 25.081 56.282 1.00 30.58 95 VAL A C 1
ATOM 760 O O . VAL A 1 114 ? 19.929 24.188 55.769 1.00 30.36 95 VAL A O 1
ATOM 764 N N . GLU A 1 115 ? 18.451 25.874 55.566 1.00 28.62 96 GLU A N 1
ATOM 765 C CA . GLU A 1 115 ? 18.535 25.938 54.111 1.00 32.39 96 GLU A CA 1
ATOM 766 C C . GLU A 1 115 ? 18.964 27.366 53.795 1.00 32.11 96 GLU A C 1
ATOM 767 O O . GLU A 1 115 ? 18.254 28.331 54.141 1.00 31.37 96 GLU A O 1
ATOM 773 N N . ALA A 1 116 ? 20.171 27.523 53.258 1.00 30.46 97 ALA A N 1
ATOM 774 C CA . ALA A 1 116 ? 20.648 28.878 52.934 1.00 32.71 97 ALA A CA 1
ATOM 775 C C . ALA A 1 116 ? 20.679 29.078 51.435 1.00 33.94 97 ALA A C 1
ATOM 776 O O . ALA A 1 116 ? 20.957 28.147 50.695 1.00 32.83 97 ALA A O 1
ATOM 778 N N . ARG A 1 117 ? 20.368 30.286 50.972 1.00 35.33 98 ARG A N 1
ATOM 779 C CA . ARG A 1 117 ? 20.415 30.584 49.537 1.00 38.03 98 ARG A CA 1
ATOM 780 C C . ARG A 1 117 ? 21.129 31.916 49.399 1.00 40.69 98 ARG A C 1
ATOM 781 O O . ARG A 1 117 ? 21.066 32.757 50.305 1.00 40.52 98 ARG A O 1
ATOM 789 N N . ARG A 1 118 ? 21.805 32.111 48.275 1.00 41.73 99 ARG A N 1
ATOM 790 C CA . ARG A 1 118 ? 22.562 33.338 48.023 1.00 44.11 99 ARG A CA 1
ATOM 791 C C . ARG A 1 118 ? 22.219 33.869 46.648 1.00 43.97 99 ARG A C 1
ATOM 792 O O . ARG A 1 118 ? 22.060 33.100 45.707 1.00 44.05 99 ARG A O 1
ATOM 800 N N . GLU A 1 119 ? 22.157 35.186 46.544 1.00 44.47 100 GLU A N 1
ATOM 801 C CA . GLU A 1 119 ? 22.134 35.899 45.280 1.00 47.22 100 GLU A CA 1
ATOM 802 C C . GLU A 1 119 ? 23.202 36.997 45.339 1.00 49.53 100 GLU A C 1
ATOM 803 O O . GLU A 1 119 ? 23.344 37.672 46.352 1.00 49.29 100 GLU A O 1
ATOM 809 N N . GLY A 1 120 ? 24.011 37.107 44.287 1.00 52.85 101 GLY A N 1
ATOM 810 C CA . GLY A 1 120 ? 25.142 38.041 44.269 1.00 55.13 101 GLY A CA 1
ATOM 811 C C . GLY A 1 120 ? 26.451 37.346 44.600 1.00 57.45 101 GLY A C 1
ATOM 812 O O . GLY A 1 120 ? 26.466 36.154 44.871 1.00 58.45 101 GLY A O 1
ATOM 813 N N . GLU A 1 121 ? 27.550 38.090 44.592 1.00 59.36 102 GLU A N 1
ATOM 814 C CA . GLU A 1 121 ? 28.859 37.528 44.884 1.00 61.35 102 GLU A CA 1
ATOM 815 C C . GLU A 1 121 ? 29.163 37.699 46.372 1.00 60.12 102 GLU A C 1
ATOM 816 O O . GLU A 1 121 ? 28.983 38.798 46.914 1.00 60.08 102 GLU A O 1
ATOM 822 N N . HIS A 1 122 ? 29.670 36.636 47.003 1.00 57.04 103 HIS A N 1
ATOM 823 C CA . HIS A 1 122 ? 30.036 36.652 48.427 1.00 55.07 103 HIS A CA 1
ATOM 824 C C . HIS A 1 122 ? 31.272 35.783 48.613 1.00 55.82 103 HIS A C 1
ATOM 825 O O . HIS A 1 122 ? 31.455 34.835 47.862 1.00 55.62 103 HIS A O 1
ATOM 832 N N . PRO A 1 123 ? 32.125 36.104 49.605 1.00 56.67 104 PRO A N 1
ATOM 833 C CA . PRO A 1 123 ? 33.300 35.264 49.841 1.00 58.63 104 PRO A CA 1
ATOM 834 C C . PRO A 1 123 ? 32.994 33.945 50.587 1.00 56.77 104 PRO A C 1
ATOM 835 O O . PRO A 1 123 ? 33.923 33.212 50.917 1.00 60.12 104 PRO A O 1
ATOM 839 N N . PHE A 1 124 ? 31.721 33.601 50.774 1.00 51.52 105 PHE A N 1
ATOM 840 C CA . PHE A 1 124 ? 31.355 32.338 51.443 1.00 48.72 105 PHE A CA 1
ATOM 841 C C . PHE A 1 124 ? 30.306 31.602 50.590 1.00 46.53 105 PHE A C 1
ATOM 842 O O . PHE A 1 124 ? 29.618 32.235 49.783 1.00 43.26 105 PHE A O 1
ATOM 850 N N . THR A 1 125 ? 30.128 30.297 50.830 1.00 44.05 106 THR A N 1
ATOM 851 C CA . THR A 1 125 ? 29.097 29.515 50.142 1.00 42.10 106 THR A CA 1
ATOM 852 C C . THR A 1 125 ? 27.882 29.257 51.025 1.00 38.92 106 THR A C 1
ATOM 853 O O . THR A 1 125 ? 27.944 29.425 52.262 1.00 36.59 106 THR A O 1
ATOM 857 N N . SER A 1 126 ? 26.800 28.769 50.419 1.00 36.36 107 SER A N 1
ATOM 858 C CA . SER A 1 126 ? 25.585 28.476 51.178 1.00 35.93 107 SER A CA 1
ATOM 859 C C . SER A 1 126 ? 25.797 27.365 52.224 1.00 35.19 107 SER A C 1
ATOM 860 O O . SER A 1 126 ? 25.361 27.501 53.361 1.00 33.37 107 SER A O 1
ATOM 863 N N . PRO A 1 127 ? 26.486 26.269 51.845 1.00 36.93 108 PRO A N 1
ATOM 864 C CA . PRO A 1 127 ? 26.799 25.267 52.875 1.00 38.28 108 PRO A CA 1
ATOM 865 C C . PRO A 1 127 ? 27.566 25.834 54.089 1.00 37.77 108 PRO A C 1
ATOM 866 O O . PRO A 1 127 ? 27.290 25.407 55.213 1.00 39.39 108 PRO A O 1
ATOM 870 N N . GLU A 1 128 ? 28.474 26.793 53.905 1.00 37.96 109 GLU A N 1
ATOM 871 C CA . GLU A 1 128 ? 29.148 27.423 55.089 1.00 38.18 109 GLU A CA 1
ATOM 872 C C . GLU A 1 128 ? 28.162 28.120 56.051 1.00 36.80 109 GLU A C 1
ATOM 873 O O . GLU A 1 128 ? 28.340 28.100 57.300 1.00 35.09 109 GLU A O 1
ATOM 879 N N . VAL A 1 129 ? 27.185 28.814 55.466 1.00 34.54 110 VAL A N 1
ATOM 880 C CA . VAL A 1 129 ? 26.159 29.503 56.230 1.00 32.63 110 VAL A CA 1
ATOM 881 C C . VAL A 1 129 ? 25.339 28.464 56.990 1.00 33.53 110 VAL A C 1
ATOM 882 O O . VAL A 1 129 ? 25.046 28.640 58.174 1.00 32.74 110 VAL A O 1
ATOM 886 N N . GLU A 1 130 ? 24.927 27.397 56.303 1.00 31.73 111 GLU A N 1
ATOM 887 C CA . GLU A 1 130 ? 24.177 26.330 56.966 1.00 31.78 111 GLU A CA 1
ATOM 888 C C . GLU A 1 130 ? 24.940 25.726 58.132 1.00 32.51 111 GLU A C 1
ATOM 889 O O . GLU A 1 130 ? 24.370 25.449 59.208 1.00 32.19 111 GLU A O 1
ATOM 895 N N . ARG A 1 131 ? 26.219 25.497 57.958 1.00 32.30 112 ARG A N 1
ATOM 896 C CA A ARG A 1 131 ? 26.967 24.893 59.055 0.50 34.25 112 ARG A CA 1
ATOM 897 C CA B ARG A 1 131 ? 26.964 24.887 59.051 0.50 35.17 112 ARG A CA 1
ATOM 898 C C . ARG A 1 131 ? 27.087 25.844 60.234 1.00 35.36 112 ARG A C 1
ATOM 899 O O . ARG A 1 131 ? 26.813 25.462 61.371 1.00 36.58 112 ARG A O 1
ATOM 914 N N . ARG A 1 132 ? 27.499 27.087 59.970 1.00 36.91 113 ARG A N 1
ATOM 915 C CA . ARG A 1 132 ? 27.728 28.046 61.061 1.00 38.30 113 ARG A CA 1
ATOM 916 C C . ARG A 1 132 ? 26.410 28.366 61.845 1.00 36.07 113 ARG A C 1
ATOM 917 O O . ARG A 1 132 ? 26.353 28.268 63.073 1.00 35.45 113 ARG A O 1
ATOM 925 N N . VAL A 1 133 ? 25.348 28.651 61.111 1.00 32.37 114 VAL A N 1
ATOM 926 C CA . VAL A 1 133 ? 24.035 28.915 61.714 1.00 31.80 114 VAL A CA 1
ATOM 927 C C . VAL A 1 133 ? 23.443 27.665 62.413 1.00 32.08 114 VAL A C 1
ATOM 928 O O . VAL A 1 133 ? 23.108 27.731 63.575 1.00 32.22 114 VAL A O 1
ATOM 932 N N . GLY A 1 134 ? 23.420 26.531 61.723 1.00 30.09 115 GLY A N 1
ATOM 933 C CA . GLY A 1 134 ? 22.932 25.272 62.275 1.00 32.78 115 GLY A CA 1
ATOM 934 C C . GLY A 1 134 ? 23.642 24.799 63.534 1.00 34.36 115 GLY A C 1
ATOM 935 O O . GLY A 1 134 ? 22.987 24.356 64.485 1.00 34.01 115 GLY A O 1
ATOM 936 N N . GLU A 1 135 ? 24.972 24.881 63.556 1.00 35.52 116 GLU A N 1
ATOM 937 C CA . GLU A 1 135 ? 25.70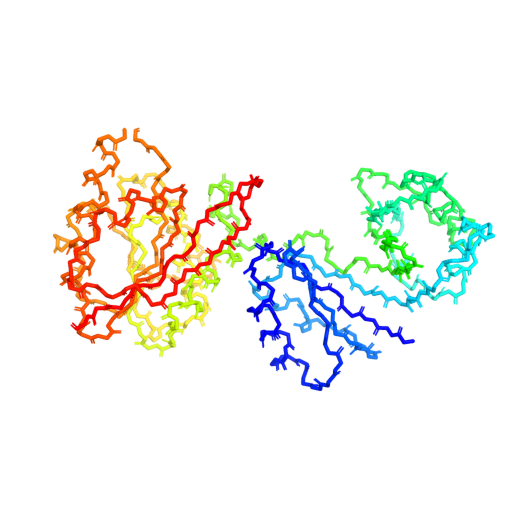6 24.453 64.741 1.00 38.33 116 GLU A CA 1
ATOM 938 C C . GLU A 1 135 ? 25.454 25.390 65.904 1.00 37.63 116 GLU A C 1
ATOM 939 O O . GLU A 1 135 ? 25.326 24.909 67.023 1.00 37.27 116 GLU A O 1
ATOM 945 N N . ALA A 1 136 ? 25.259 26.691 65.621 1.00 36.31 117 ALA A N 1
ATOM 946 C CA . ALA A 1 136 ? 24.948 27.669 66.688 1.00 36.99 117 ALA A CA 1
ATOM 947 C C . ALA A 1 136 ? 23.572 27.368 67.291 1.00 36.81 117 ALA A C 1
ATOM 948 O O . ALA A 1 136 ? 23.403 27.353 68.544 1.00 37.09 117 ALA A O 1
ATOM 950 N N . LEU A 1 137 ? 22.597 27.084 66.420 1.00 33.70 118 LEU A N 1
ATOM 951 C CA . LEU A 1 137 ? 21.266 26.724 66.910 1.00 33.21 118 LEU A CA 1
ATOM 952 C C . LEU A 1 137 ? 21.237 25.396 67.631 1.00 35.41 118 LEU A C 1
ATOM 953 O O . LEU A 1 137 ? 20.523 25.254 68.632 1.00 38.47 118 LEU A O 1
ATOM 958 N N . HIS A 1 138 ? 21.944 24.397 67.106 1.00 35.31 119 HIS A N 1
ATOM 959 C CA . HIS A 1 138 ? 21.964 23.082 67.733 1.00 37.39 119 HIS A CA 1
ATOM 960 C C . HIS A 1 138 ? 22.546 23.224 69.138 1.00 40.36 119 HIS A C 1
ATOM 961 O O . HIS A 1 138 ? 22.086 22.591 70.115 1.00 40.77 119 HIS A O 1
ATOM 968 N N . ARG A 1 139 ? 23.572 24.054 69.258 1.00 41.16 120 ARG A N 1
ATOM 969 C CA . ARG A 1 139 ? 24.207 24.253 70.564 1.00 43.22 120 ARG A CA 1
ATOM 970 C C . ARG A 1 139 ? 23.311 24.998 71.566 1.00 42.51 120 ARG A C 1
ATOM 971 O O . ARG A 1 139 ? 23.325 24.709 72.769 1.00 40.00 120 ARG A O 1
ATOM 979 N N . ALA A 1 140 ? 22.523 25.973 71.078 1.00 39.42 121 ALA A N 1
ATOM 980 C CA . ALA A 1 140 ? 21.621 26.757 71.964 1.00 40.62 121 ALA A CA 1
ATOM 981 C C . ALA A 1 140 ? 20.337 25.982 72.313 1.00 41.83 121 ALA A C 1
ATOM 982 O O . ALA A 1 140 ? 19.785 26.163 73.405 1.00 42.32 121 ALA A O 1
ATOM 984 N N . TYR A 1 141 ? 19.859 25.151 71.373 1.00 40.24 122 TYR A N 1
ATOM 985 C CA . TYR A 1 141 ? 18.532 24.508 71.450 1.00 40.21 122 TYR A CA 1
ATOM 986 C C . TYR A 1 141 ? 18.586 22.985 71.719 1.00 42.89 122 TYR A C 1
ATOM 987 O O . TYR A 1 141 ? 17.640 22.395 72.240 1.00 44.88 122 TYR A O 1
ATOM 996 N N . GLY A 1 142 ? 19.702 22.347 71.419 1.00 43.80 123 GLY A N 1
ATOM 997 C CA . GLY A 1 142 ? 19.816 20.914 71.657 1.00 46.51 123 GLY A CA 1
ATOM 998 C C . GLY A 1 142 ? 19.105 19.996 70.656 1.00 47.93 123 GLY A C 1
ATOM 999 O O . GLY A 1 142 ? 19.333 18.783 70.653 1.00 50.70 123 GLY A O 1
ATOM 1000 N N . VAL A 1 143 ? 18.308 20.568 69.761 1.00 45.23 124 VAL A N 1
ATOM 1001 C CA . VAL A 1 143 ? 17.554 19.804 68.758 1.00 46.14 124 VAL A CA 1
ATOM 1002 C C . VAL A 1 143 ? 18.517 19.255 67.672 1.00 44.99 124 VAL A C 1
ATOM 1003 O O . VAL A 1 143 ? 19.404 19.973 67.256 1.00 43.54 124 VAL A O 1
ATOM 1007 N N . PRO A 1 144 ? 18.370 17.972 67.260 1.00 45.89 125 PRO A N 1
ATOM 1008 C CA . PRO A 1 144 ? 19.322 17.463 66.266 1.00 47.24 125 PRO A CA 1
ATOM 1009 C C . PRO A 1 144 ? 19.061 17.953 64.846 1.00 45.30 125 PRO A C 1
ATOM 1010 O O . PRO A 1 144 ? 17.904 18.179 64.443 1.00 42.05 125 PRO A O 1
ATOM 1014 N N . VAL A 1 145 ? 20.143 18.109 64.094 1.00 45.85 126 VAL A N 1
ATOM 1015 C CA . VAL A 1 145 ? 20.052 18.375 62.662 1.00 44.04 126 VAL A CA 1
ATOM 1016 C C . VAL A 1 145 ? 19.641 17.111 61.905 1.00 44.61 126 VAL A C 1
ATOM 1017 O O . VAL A 1 145 ? 20.239 16.062 62.102 1.00 47.87 126 VAL A O 1
ATOM 1021 N N . ASP A 1 146 ? 18.616 17.196 61.064 1.00 41.67 127 ASP A N 1
ATOM 1022 C CA . ASP A 1 146 ? 18.264 16.085 60.168 1.00 44.07 127 ASP A CA 1
ATOM 1023 C C . ASP A 1 146 ? 18.149 16.602 58.737 1.00 44.19 127 ASP A C 1
ATOM 1024 O O . ASP A 1 146 ? 17.219 17.351 58.423 1.00 41.92 127 ASP A O 1
ATOM 1029 N N . LEU A 1 147 ? 19.127 16.251 57.892 1.00 44.64 128 LEU A N 1
ATOM 1030 C CA . LEU A 1 147 ? 19.208 16.831 56.545 1.00 47.39 128 LEU A CA 1
ATOM 1031 C C . LEU A 1 147 ? 18.058 16.391 55.613 1.00 47.81 128 LEU A C 1
ATOM 1032 O O . LEU A 1 147 ? 17.472 17.222 54.918 1.00 47.25 128 LEU A O 1
ATOM 1037 N N . LYS A 1 148 ? 17.690 15.122 55.675 1.00 51.06 129 LYS A N 1
ATOM 1038 C CA . LYS A 1 148 ? 16.687 14.551 54.764 1.00 54.76 129 LYS A CA 1
ATOM 1039 C C . LYS A 1 148 ? 15.255 14.803 55.187 1.00 54.02 129 LYS A C 1
ATOM 1040 O O . LYS A 1 148 ? 14.442 15.254 54.375 1.00 54.98 129 LYS A O 1
ATOM 1046 N N . ARG A 1 149 ? 14.962 14.563 56.469 1.00 54.04 130 ARG A N 1
ATOM 1047 C CA . ARG A 1 149 ? 13.599 14.698 57.010 1.00 52.46 130 ARG A CA 1
ATOM 1048 C C . ARG A 1 149 ? 13.524 15.703 58.182 1.00 48.21 130 ARG A C 1
ATOM 1049 O O . ARG A 1 149 ? 13.062 15.341 59.266 1.00 47.51 130 ARG A O 1
ATOM 1057 N N . PRO A 1 150 ? 13.991 16.951 57.972 1.00 44.02 131 PRO A N 1
ATOM 1058 C CA . PRO A 1 150 ? 13.879 17.930 59.067 1.00 43.01 131 PRO A CA 1
ATOM 1059 C C . PRO A 1 150 ? 12.417 18.190 59.412 1.00 42.99 131 PRO A C 1
ATOM 1060 O O . PRO A 1 150 ? 11.605 18.415 58.513 1.00 41.85 131 PRO A O 1
ATOM 1064 N N . ALA A 1 151 ? 12.100 18.227 60.699 1.00 42.83 132 ALA A N 1
ATOM 1065 C CA . ALA A 1 151 ? 10.786 18.702 61.131 1.00 42.62 132 ALA A CA 1
ATOM 1066 C C . ALA A 1 151 ? 10.541 20.200 60.961 1.00 41.42 132 ALA A C 1
ATOM 1067 O O . ALA A 1 151 ? 9.387 20.609 60.840 1.00 40.21 132 ALA A O 1
ATOM 1069 N N . VAL A 1 152 ? 11.591 21.027 61.000 1.00 38.56 133 VAL A N 1
ATOM 1070 C CA . VAL A 1 152 ? 11.421 22.477 60.815 1.00 35.71 133 VAL A CA 1
ATOM 1071 C C . VAL A 1 152 ? 12.581 22.911 59.927 1.00 32.88 133 VAL A C 1
ATOM 1072 O O . VAL A 1 152 ? 13.696 22.375 60.067 1.00 32.95 133 VAL A O 1
ATOM 1076 N N . ARG A 1 153 ? 12.334 23.827 59.003 1.00 40.05 134 ARG A N 1
ATOM 1077 C CA A ARG A 1 153 ? 13.392 24.319 58.149 0.50 39.13 134 ARG A CA 1
ATOM 1078 C CA B ARG A 1 153 ? 13.377 24.334 58.123 0.50 39.49 134 ARG A CA 1
ATOM 1079 C C . ARG A 1 153 ? 13.678 25.774 58.464 1.00 37.23 134 ARG A C 1
ATOM 1080 O O . ARG A 1 153 ? 12.818 26.631 58.296 1.00 36.49 134 ARG A O 1
ATOM 1095 N N . VAL A 1 154 ? 14.884 26.024 58.955 1.00 36.00 135 VAL A N 1
ATOM 1096 C CA . VAL A 1 154 ? 15.376 27.387 59.181 1.00 34.00 135 VAL A CA 1
ATOM 1097 C C . VAL A 1 154 ? 15.893 27.928 57.838 1.00 34.57 135 VAL A C 1
ATOM 1098 O O . VAL A 1 154 ? 16.603 27.229 57.114 1.00 35.37 135 VAL A O 1
ATOM 1102 N N . ARG A 1 155 ? 15.539 29.163 57.506 1.00 33.72 136 ARG A N 1
ATOM 1103 C CA . ARG A 1 155 ? 15.895 29.768 56.229 1.00 33.54 136 ARG A CA 1
ATOM 1104 C C . ARG A 1 155 ? 16.802 30.981 56.462 1.00 35.23 136 ARG A C 1
ATOM 1105 O O . ARG A 1 155 ? 16.496 31.861 57.289 1.00 34.11 136 ARG A O 1
ATOM 1113 N N . VAL A 1 156 ? 17.934 31.003 55.760 1.00 33.94 137 VAL A N 1
ATOM 1114 C CA . VAL A 1 156 ? 18.791 32.169 55.709 1.00 35.76 137 VAL A CA 1
ATOM 1115 C C . VAL A 1 156 ? 19.010 32.509 54.235 1.00 38.90 137 VAL A C 1
ATOM 1116 O O . VAL A 1 156 ? 19.472 31.654 53.454 1.00 40.38 137 VAL A O 1
ATOM 1120 N N . ASP A 1 157 ? 18.588 33.693 53.804 1.00 37.40 138 ASP A N 1
ATOM 1121 C CA . ASP A 1 157 ? 18.779 34.049 52.390 1.00 41.66 138 ASP A CA 1
ATOM 1122 C C . ASP A 1 157 ? 19.635 35.298 52.362 1.00 43.50 138 ASP A C 1
ATOM 1123 O O . ASP A 1 157 ? 19.275 36.318 52.994 1.00 40.25 138 ASP A O 1
ATOM 1128 N N . VAL A 1 158 ? 20.729 35.240 51.607 1.00 43.70 139 VAL A N 1
ATOM 1129 C CA . VAL A 1 158 ? 21.592 36.389 51.448 1.00 47.37 139 VAL A CA 1
ATOM 1130 C C . VAL A 1 158 ? 21.412 36.934 50.032 1.00 51.35 139 VAL A C 1
ATOM 1131 O O . VAL A 1 158 ? 21.561 36.201 49.043 1.00 51.37 139 VAL A O 1
ATOM 1135 N N . ARG A 1 159 ? 20.999 38.192 49.934 1.00 52.35 140 ARG A N 1
ATOM 1136 C CA . ARG A 1 159 ? 20.684 38.768 48.626 1.00 55.98 140 ARG A CA 1
ATOM 1137 C C . ARG A 1 159 ? 21.409 40.084 48.495 1.00 58.50 140 ARG A C 1
ATOM 1138 O O . ARG A 1 159 ? 21.059 41.071 49.144 1.00 58.07 140 ARG A O 1
ATOM 1146 N N . GLY A 1 160 ? 22.451 40.089 47.682 1.00 62.22 141 GLY A N 1
ATOM 1147 C CA . GLY A 1 160 ? 23.328 41.264 47.599 1.00 65.47 141 GLY A CA 1
ATOM 1148 C C . GLY A 1 160 ? 23.911 41.552 48.965 1.00 64.48 141 GLY A C 1
ATOM 1149 O O . GLY A 1 160 ? 24.532 40.676 49.570 1.00 62.92 141 GLY A O 1
ATOM 1150 N N . GLU A 1 161 ? 23.686 42.770 49.463 1.00 64.30 142 GLU A N 1
ATOM 1151 C CA . GLU A 1 161 ? 24.230 43.179 50.748 1.00 63.41 142 GLU A CA 1
ATOM 1152 C C . GLU A 1 161 ? 23.312 42.891 51.955 1.00 59.17 142 GLU A C 1
ATOM 1153 O O . GLU A 1 161 ? 23.752 43.032 53.098 1.00 59.44 142 GLU A O 1
ATOM 1159 N N . GLU A 1 162 ? 22.067 42.477 51.732 1.00 54.64 143 GLU A N 1
ATOM 1160 C CA . GLU A 1 162 ? 21.183 42.176 52.877 1.00 51.27 143 GLU A CA 1
ATOM 1161 C C . GLU A 1 162 ? 20.989 40.689 53.155 1.00 46.74 143 GLU A C 1
ATOM 1162 O O . GLU A 1 162 ? 21.032 39.871 52.238 1.00 48.72 143 GLU A O 1
ATOM 1168 N N . ALA A 1 163 ? 20.659 40.359 54.391 1.00 40.46 144 ALA A N 1
ATOM 1169 C CA . ALA A 1 163 ? 20.354 38.988 54.731 1.00 40.26 144 ALA A CA 1
ATOM 1170 C C . ALA A 1 163 ? 19.028 38.922 55.507 1.00 38.90 144 ALA A C 1
ATOM 1171 O O . ALA A 1 163 ? 18.700 39.834 56.280 1.00 39.60 144 ALA A O 1
ATOM 1173 N N . PHE A 1 164 ? 18.317 37.832 55.305 1.00 35.49 145 PHE A N 1
ATOM 1174 C CA . PHE A 1 164 ? 16.993 37.570 55.875 1.00 35.68 145 PHE A CA 1
ATOM 1175 C C . PHE A 1 164 ? 17.116 36.256 56.616 1.00 33.74 145 PHE A C 1
ATOM 1176 O O . PHE A 1 164 ? 17.674 35.308 56.076 1.00 34.55 145 PHE A O 1
ATOM 1184 N N . LEU A 1 165 ? 16.601 36.186 57.844 1.00 33.84 146 LEU A N 1
ATOM 1185 C CA . LEU A 1 165 ? 16.663 34.958 58.652 1.00 32.65 146 LEU A CA 1
ATOM 1186 C C . LEU A 1 165 ? 15.299 34.689 59.229 1.00 32.25 146 LEU A C 1
ATOM 1187 O O . LEU A 1 165 ? 14.643 35.624 59.749 1.00 31.82 146 LEU A O 1
ATOM 1192 N N . GLY A 1 166 ? 14.884 33.422 59.196 1.00 31.17 147 GLY A N 1
ATOM 1193 C CA . GLY A 1 166 ? 13.570 33.040 59.749 1.00 32.17 147 GLY A CA 1
ATOM 1194 C C . GLY A 1 166 ? 13.270 31.573 59.543 1.00 33.53 147 GLY A C 1
ATOM 1195 O O . GLY A 1 166 ? 14.177 30.754 59.492 1.00 31.92 147 GLY A O 1
ATOM 1196 N N . VAL A 1 167 ? 11.980 31.244 59.443 1.00 32.52 148 VAL A N 1
ATOM 1197 C CA . VAL A 1 167 ? 11.538 29.859 59.485 1.00 33.14 148 VAL A CA 1
ATOM 1198 C C . VAL A 1 167 ? 10.514 29.651 58.356 1.00 32.99 148 VAL A C 1
ATOM 1199 O O . VAL A 1 167 ? 9.675 30.522 58.078 1.00 28.72 148 VAL A O 1
ATOM 1203 N N . GLN A 1 168 ? 10.690 28.564 57.614 1.00 32.87 149 GLN A N 1
ATOM 1204 C CA . GLN A 1 168 ? 9.693 28.133 56.655 1.00 34.13 149 GLN A CA 1
ATOM 1205 C C . GLN A 1 168 ? 8.380 27.741 57.349 1.00 34.67 149 GLN A C 1
ATOM 1206 O O . GLN A 1 168 ? 8.385 26.978 58.300 1.00 35.84 149 GLN A O 1
ATOM 1212 N N . LEU A 1 169 ? 7.264 28.279 56.884 1.00 34.53 150 LEU A N 1
ATOM 1213 C CA . LEU A 1 169 ? 5.971 27.999 57.536 1.00 38.44 150 LEU A CA 1
ATOM 1214 C C . LEU A 1 169 ? 5.298 26.785 56.941 1.00 39.85 150 LEU A C 1
ATOM 1215 O O . LEU A 1 169 ? 4.491 26.140 57.593 1.00 41.37 150 LEU A O 1
ATOM 1220 N N . THR A 1 170 ? 5.551 26.557 55.660 1.00 39.80 151 THR A N 1
ATOM 1221 C CA . THR A 1 170 ? 4.950 25.449 54.919 1.00 42.96 151 THR A CA 1
ATOM 1222 C C . THR A 1 170 ? 5.902 24.249 54.959 1.00 45.91 151 THR A C 1
ATOM 1223 O O . THR A 1 170 ? 7.099 24.421 54.772 1.00 46.55 151 THR A O 1
ATOM 1227 N N . GLU A 1 171 ? 5.376 23.048 55.193 1.00 50.34 152 GLU A N 1
ATOM 1228 C CA . GLU A 1 171 ? 6.180 21.826 55.059 1.00 53.94 152 GLU A CA 1
ATOM 1229 C C . GLU A 1 171 ? 6.161 21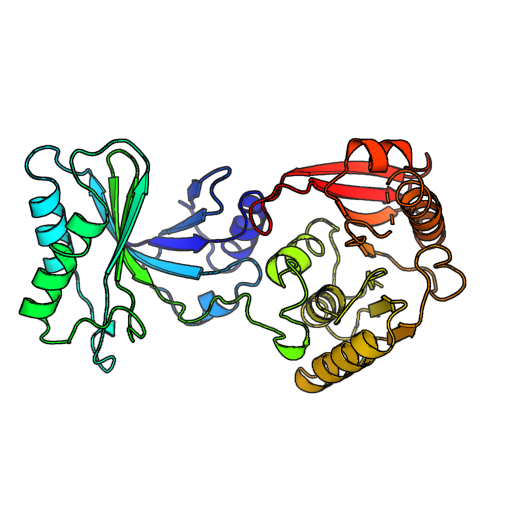.399 53.590 1.00 53.70 152 GLU A C 1
ATOM 1230 O O . GLU A 1 171 ? 7.151 21.526 52.876 1.00 55.69 152 GLU A O 1
ATOM 1236 N N . ARG A 1 172 ? 5.011 20.937 53.131 1.00 50.87 153 ARG A N 1
ATOM 1237 C CA . ARG A 1 172 ? 4.803 20.709 51.716 1.00 50.12 153 ARG A CA 1
ATOM 1238 C C . ARG A 1 172 ? 4.278 22.038 51.087 1.00 45.20 153 ARG A C 1
ATOM 1239 O O . ARG A 1 172 ? 3.606 22.813 51.744 1.00 44.51 153 ARG A O 1
ATOM 1247 N N . PRO A 1 173 ? 4.619 22.296 49.822 1.00 44.03 154 PRO A N 1
ATOM 1248 C CA . PRO A 1 173 ? 4.089 23.480 49.162 1.00 42.32 154 PRO A CA 1
ATOM 1249 C C . PRO A 1 173 ? 2.546 23.499 49.129 1.00 40.43 154 PRO A C 1
ATOM 1250 O O . PRO A 1 173 ? 1.904 22.452 48.983 1.00 39.81 154 PRO A O 1
ATOM 1254 N N . LEU A 1 174 ? 1.963 24.682 49.218 1.00 37.63 155 LEU A N 1
ATOM 1255 C CA . LEU A 1 174 ? 0.511 24.826 49.216 1.00 38.15 155 LEU A CA 1
ATOM 1256 C C . LEU A 1 174 ? -0.082 24.409 47.885 1.00 38.49 155 LEU A C 1
ATOM 1257 O O . LEU A 1 174 ? -1.288 24.201 47.758 1.00 38.39 155 LEU A O 1
ATOM 1262 N N . SER A 1 175 ? 0.767 24.337 46.875 1.00 37.47 156 SER A N 1
ATOM 1263 C CA . SER A 1 175 ? 0.353 23.925 45.578 1.00 39.18 156 SER A CA 1
ATOM 1264 C C . SER A 1 175 ? 0.157 22.411 45.451 1.00 40.43 156 SER A C 1
ATOM 1265 O O . SER A 1 175 ? -0.319 21.939 44.410 1.00 40.26 156 SER A O 1
ATOM 1268 N N . ARG A 1 176 ? 0.446 21.655 46.514 1.00 39.39 157 ARG A N 1
ATOM 1269 C CA . ARG A 1 176 ? 0.144 20.210 46.519 1.00 42.20 157 ARG A CA 1
ATOM 1270 C C . ARG A 1 176 ? -1.328 19.864 46.790 1.00 42.99 157 ARG A C 1
ATOM 1271 O O . ARG A 1 176 ? -1.651 18.728 47.121 1.00 46.73 157 ARG A O 1
ATOM 1279 N N . ARG A 1 177 ? -2.238 20.794 46.536 1.00 39.93 158 ARG A N 1
ATOM 1280 C CA . ARG A 1 177 ? -3.660 20.447 46.543 1.00 39.41 158 ARG A CA 1
ATOM 1281 C C . ARG A 1 177 ? -4.033 19.587 45.329 1.00 41.67 158 ARG A C 1
ATOM 1282 O O . ARG A 1 177 ? -3.326 19.604 44.290 1.00 42.64 158 ARG A O 1
ATOM 1290 N N . PHE A 1 178 ? -5.123 18.830 45.464 1.00 40.78 159 PHE A N 1
ATOM 1291 C CA . PHE A 1 178 ? -5.624 17.954 44.406 1.00 44.03 159 PHE A CA 1
ATOM 1292 C C . PHE A 1 178 ? -4.587 16.916 43.930 1.00 47.85 159 PHE A C 1
ATOM 1293 O O . PHE A 1 178 ? -4.355 16.808 42.723 1.00 48.60 159 PHE A O 1
ATOM 1301 N N . PRO A 1 179 ? -3.981 16.140 44.868 1.00 49.59 160 PRO A N 1
ATOM 1302 C CA . PRO A 1 179 ? -2.902 15.224 44.524 1.00 53.49 160 PRO A CA 1
ATOM 1303 C C . PRO A 1 179 ? -3.377 14.086 43.595 1.00 57.44 160 PRO A C 1
ATOM 1304 O O . PRO A 1 179 ? -2.598 13.601 42.784 1.00 59.72 160 PRO A O 1
ATOM 1308 N N . LYS A 1 180 ? -4.648 13.708 43.664 1.00 60.57 161 LYS A N 1
ATOM 1309 C CA . LYS A 1 180 ? -5.169 12.703 42.737 1.00 65.92 161 LYS A CA 1
ATOM 1310 C C . LYS A 1 180 ? -5.071 13.153 41.267 1.00 66.31 161 LYS A C 1
ATOM 1311 O O . LYS A 1 180 ? -4.924 12.336 40.370 1.00 69.52 161 LYS A O 1
ATOM 1317 N N . ALA A 1 181 ? -5.128 14.454 41.017 1.00 65.16 162 ALA A N 1
ATOM 1318 C CA . ALA A 1 181 ? -4.920 14.948 39.660 1.00 66.01 162 ALA A CA 1
ATOM 1319 C C . ALA A 1 181 ? -3.440 15.224 39.317 1.00 69.12 162 ALA A C 1
ATOM 1320 O O . ALA A 1 181 ? -3.135 15.590 38.192 1.00 68.57 162 ALA A O 1
ATOM 1322 N N . ALA A 1 182 ? -2.526 15.044 40.273 1.00 73.93 163 ALA A N 1
ATOM 1323 C CA . ALA A 1 182 ? -1.129 15.520 40.135 1.00 76.89 163 ALA A CA 1
ATOM 1324 C C . ALA A 1 182 ? -0.116 14.475 39.645 1.00 82.72 163 ALA A C 1
ATOM 1325 O O . ALA A 1 182 ? -0.458 13.309 39.379 1.00 85.47 163 ALA A O 1
ATOM 1327 N N . LEU A 1 183 ? 1.146 14.901 39.567 1.00 85.44 164 LEU A N 1
ATOM 1328 C CA . LEU A 1 183 ? 2.195 14.114 38.920 1.00 91.57 164 LEU A CA 1
ATOM 1329 C C . LEU A 1 183 ? 2.052 14.271 37.408 1.00 93.97 164 LEU A C 1
ATOM 1330 O O . LEU A 1 183 ? 2.978 13.962 36.643 1.00 97.26 164 LEU A O 1
ATOM 1335 N N . ARG A 1 184 ? 0.868 14.730 36.999 1.00 93.03 165 ARG A N 1
ATOM 1336 C CA . ARG A 1 184 ? 0.591 15.161 35.635 1.00 93.52 165 ARG A CA 1
ATOM 1337 C C . ARG A 1 184 ? 0.096 16.624 35.631 1.00 90.43 165 ARG A C 1
ATOM 1338 O O . ARG A 1 184 ? -0.900 16.950 36.277 1.00 88.77 165 ARG A O 1
ATOM 1346 N N . GLY A 1 185 ? 0.845 17.512 34.976 1.00 89.67 166 GLY A N 1
ATOM 1347 C CA . GLY A 1 185 ? 2.155 17.165 34.443 1.00 91.44 166 GLY A CA 1
ATOM 1348 C C . GLY A 1 185 ? 3.208 18.048 35.078 1.00 89.93 166 GLY A C 1
ATOM 1349 O O . GLY A 1 185 ? 3.657 17.806 36.209 1.00 89.90 166 GLY A O 1
ATOM 1350 N N . SER A 1 186 ? 3.596 19.092 34.353 1.00 87.88 167 SER A N 1
ATOM 1351 C CA . SER A 1 186 ? 4.306 20.196 34.975 1.00 83.51 167 SER A CA 1
ATOM 1352 C C . SER A 1 186 ? 3.318 21.246 35.519 1.00 77.03 167 SER A C 1
ATOM 1353 O O . SER A 1 186 ? 3.735 22.229 36.147 1.00 76.60 167 SER A O 1
ATOM 1356 N N . LEU A 1 187 ? 2.016 21.024 35.299 1.00 70.99 168 LEU A N 1
ATOM 1357 C CA . LEU A 1 187 ? 1.022 22.088 35.503 1.00 61.69 168 LEU A CA 1
ATOM 1358 C C . LEU A 1 187 ? 0.430 22.167 36.919 1.00 54.38 168 LEU A C 1
ATOM 1359 O O . LEU A 1 187 ? -0.448 21.383 37.267 1.00 51.99 168 LEU A O 1
ATOM 1364 N N . THR A 1 188 ? 0.828 23.175 37.679 1.00 47.88 169 THR A N 1
ATOM 1365 C CA . THR A 1 188 ? 0.481 23.202 39.103 1.00 44.78 169 THR A CA 1
ATOM 1366 C C . THR A 1 188 ? -0.905 23.816 39.272 1.00 39.68 169 THR A C 1
ATOM 1367 O O . THR A 1 188 ? -1.337 24.619 38.423 1.00 37.44 169 THR A O 1
ATOM 1371 N N . PRO A 1 189 ? -1.541 23.574 40.434 1.00 37.16 170 PRO A N 1
ATOM 1372 C CA . PRO A 1 189 ? -2.748 24.360 40.738 1.00 34.26 170 PRO A CA 1
ATOM 1373 C C . PRO A 1 189 ? -2.483 25.884 40.800 1.00 31.63 170 PRO A C 1
ATOM 1374 O O . PRO A 1 189 ? -3.396 26.674 40.539 1.00 29.19 170 PRO A O 1
ATOM 1378 N N . VAL A 1 190 ? -1.257 26.299 41.134 1.00 31.20 171 VAL A N 1
ATOM 1379 C CA . VAL A 1 190 ? -0.940 27.744 41.153 1.00 30.40 171 VAL A CA 1
ATOM 1380 C C . VAL A 1 190 ? -1.048 28.381 39.734 1.00 32.90 171 VAL A C 1
ATOM 1381 O O . VAL A 1 190 ? -1.619 29.449 39.559 1.00 32.47 171 VAL A O 1
ATOM 1385 N N . LEU A 1 191 ? -0.493 27.706 38.740 1.00 33.59 172 LEU A N 1
ATOM 1386 C CA . LEU A 1 191 ? -0.626 28.129 37.361 1.00 36.43 172 LEU A CA 1
ATOM 1387 C C . LEU A 1 191 ? -2.066 28.107 36.860 1.00 34.62 172 LEU A C 1
ATOM 1388 O O . LEU A 1 191 ? -2.515 29.058 36.187 1.00 35.27 172 LEU A O 1
ATOM 1393 N N . ALA A 1 192 ? -2.815 27.083 37.242 1.00 33.05 173 ALA A N 1
ATOM 1394 C CA . ALA A 1 192 ? -4.246 27.044 36.949 1.00 32.09 173 ALA A CA 1
ATOM 1395 C C . ALA A 1 192 ? -5.020 28.236 37.545 1.00 31.65 173 ALA A C 1
ATOM 1396 O O . ALA A 1 192 ? -5.874 28.846 36.875 1.00 33.04 173 ALA A O 1
ATOM 1398 N N . GLN A 1 193 ? -4.759 28.546 38.808 1.00 30.29 174 GLN A N 1
ATOM 1399 C CA . GLN A 1 193 ? -5.385 29.735 39.486 1.00 29.61 174 GLN A CA 1
ATOM 1400 C C . GLN A 1 193 ? -5.011 31.049 38.765 1.00 30.78 174 GLN A C 1
ATOM 1401 O O . GLN A 1 193 ? -5.850 31.959 38.584 1.00 29.38 174 GLN A O 1
ATOM 1407 N N . ALA A 1 194 ? -3.749 31.136 38.309 1.00 31.85 175 ALA A N 1
ATOM 1408 C CA . ALA A 1 194 ? -3.318 32.311 37.531 1.00 32.49 175 ALA A CA 1
ATOM 1409 C C . ALA A 1 194 ? -4.074 32.442 36.198 1.00 33.52 175 ALA A C 1
ATOM 1410 O O . ALA A 1 194 ? -4.470 33.561 35.817 1.00 33.60 175 ALA A O 1
ATOM 1412 N N . LEU A 1 195 ? -4.293 31.327 35.479 1.00 32.70 176 LEU A N 1
ATOM 1413 C CA . LEU A 1 195 ? -5.100 31.423 34.235 1.00 34.67 176 LEU A CA 1
ATOM 1414 C C . LEU A 1 195 ? -6.511 31.947 34.529 1.00 33.90 176 LEU A C 1
ATOM 1415 O O . LEU A 1 195 ? -7.076 32.768 33.768 1.00 34.22 176 LEU A O 1
ATOM 1420 N N . LEU A 1 196 ? -7.108 31.405 35.586 1.00 32.16 177 LEU A N 1
ATOM 1421 C CA A LEU A 1 196 ? -8.416 31.836 36.071 0.50 32.37 177 LEU A CA 1
ATOM 1422 C CA B LEU A 1 196 ? -8.436 31.847 36.008 0.50 32.54 177 LEU A CA 1
ATOM 1423 C C . LEU A 1 196 ? -8.486 33.363 36.279 1.00 33.98 177 LEU A C 1
ATOM 1424 O O . LEU A 1 196 ? -9.391 34.039 35.800 1.00 33.84 177 LEU A O 1
ATOM 1433 N N . ARG A 1 197 ? -7.519 33.892 37.037 1.00 33.47 178 ARG A N 1
ATOM 1434 C CA . ARG A 1 197 ? -7.434 35.320 37.320 1.00 36.61 178 ARG A CA 1
ATOM 1435 C C . ARG A 1 197 ? -7.089 36.171 36.093 1.00 38.21 178 ARG A C 1
ATOM 1436 O O . ARG A 1 197 ? -7.657 37.267 35.900 1.00 39.70 178 ARG A O 1
ATOM 1444 N N . LEU A 1 198 ? -6.146 35.698 35.267 1.00 37.21 179 LEU A N 1
ATOM 1445 C CA . LEU A 1 198 ? -5.804 36.462 34.058 1.00 39.29 179 LEU A CA 1
ATOM 1446 C C . LEU A 1 198 ? -6.981 36.536 33.076 1.00 39.01 179 LEU A C 1
ATOM 1447 O O . LEU A 1 198 ? -7.101 37.488 32.338 1.00 41.59 179 LEU A O 1
ATOM 1452 N N . ALA A 1 199 ? -7.826 35.515 33.070 1.00 37.05 180 ALA A N 1
ATOM 1453 C CA . ALA A 1 199 ? -9.044 35.497 32.229 1.00 39.46 180 ALA A CA 1
ATOM 1454 C C . ALA A 1 199 ? -10.216 36.254 32.869 1.0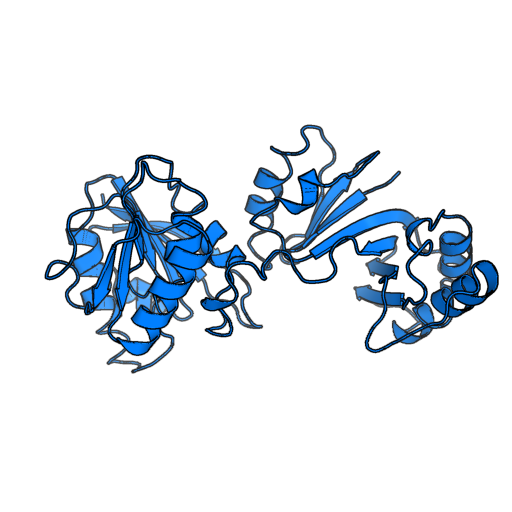0 38.83 180 ALA A C 1
ATOM 1455 O O . ALA A 1 199 ? -11.284 36.402 32.258 1.00 41.37 180 ALA A O 1
ATOM 1457 N N . ASP A 1 200 ? -10.001 36.741 34.083 1.00 41.38 181 ASP A N 1
ATOM 1458 C CA . ASP A 1 200 ? -11.013 37.475 34.835 1.00 43.58 181 ASP A CA 1
ATOM 1459 C C . ASP A 1 200 ? -12.286 36.620 34.943 1.00 40.35 181 ASP A C 1
ATOM 1460 O O . ASP A 1 200 ? -13.366 37.079 34.622 1.00 41.56 181 ASP A O 1
ATOM 1465 N N . ALA A 1 201 ? -12.143 35.351 35.318 1.00 37.80 182 ALA A N 1
ATOM 1466 C CA . ALA A 1 201 ? -13.306 34.496 35.593 1.00 36.24 182 ALA A CA 1
ATOM 1467 C C . ALA A 1 201 ? -13.899 34.834 36.984 1.00 38.26 182 ALA A C 1
ATOM 1468 O O . ALA A 1 201 ? -13.149 34.969 37.937 1.00 37.66 182 ALA A O 1
ATOM 1470 N N . ARG A 1 202 ? -15.225 34.913 37.086 1.00 37.39 183 ARG A N 1
ATOM 1471 C CA . ARG A 1 202 ? -15.908 35.275 38.332 1.00 39.88 183 ARG A CA 1
ATOM 1472 C C . ARG A 1 202 ? -17.059 34.309 38.572 1.00 39.21 183 ARG A C 1
ATOM 1473 O O . ARG A 1 202 ? -17.601 33.754 37.619 1.00 36.04 183 ARG A O 1
ATOM 1481 N N . PRO A 1 203 ? -17.450 34.114 39.850 1.00 32.92 184 PRO A N 1
ATOM 1482 C CA . PRO A 1 203 ? -18.550 33.204 40.192 1.00 31.86 184 PRO A CA 1
ATOM 1483 C C . PRO A 1 203 ? -19.812 33.455 39.358 1.00 33.71 184 PRO A C 1
ATOM 1484 O O . PRO A 1 203 ? -20.253 34.604 39.230 1.00 36.26 184 PRO A O 1
ATOM 1488 N N . GLY A 1 204 ? -20.392 32.392 38.807 1.00 32.76 185 GLY A N 1
ATOM 1489 C CA . GLY A 1 204 ? -21.573 32.538 37.958 1.00 35.57 185 GLY A CA 1
ATOM 1490 C C . GLY A 1 204 ? -21.230 32.359 36.467 1.00 35.67 185 GLY A C 1
ATOM 1491 O O . GLY A 1 204 ? -22.112 32.088 35.689 1.00 36.12 185 GLY A O 1
ATOM 1492 N N . MET A 1 205 ? -19.962 32.571 36.073 1.00 32.05 186 MET A N 1
ATOM 1493 C CA . MET A 1 205 ? -19.532 32.392 34.684 1.00 29.55 186 MET A CA 1
ATOM 1494 C C . MET A 1 205 ? -19.340 30.930 34.324 1.00 27.74 186 MET A C 1
ATOM 1495 O O . MET A 1 205 ? -19.033 30.088 35.182 1.00 27.64 186 MET A O 1
ATOM 1500 N N . ARG A 1 206 ? -19.639 30.617 33.064 1.00 27.65 187 ARG A N 1
ATOM 1501 C CA . ARG A 1 206 ? -19.436 29.273 32.497 1.00 26.09 187 ARG A CA 1
ATOM 1502 C C . ARG A 1 206 ? -17.983 29.131 32.092 1.00 24.63 187 ARG A C 1
ATOM 1503 O O . ARG A 1 206 ? -17.434 30.009 31.397 1.00 25.88 187 ARG A O 1
ATOM 1511 N N . VAL A 1 207 ? -17.348 28.018 32.446 1.00 22.79 188 VAL A N 1
ATOM 1512 C CA . VAL A 1 207 ? -15.892 27.921 32.213 1.00 23.98 188 VAL A CA 1
ATOM 1513 C C . VAL A 1 207 ? -15.627 26.600 31.519 1.00 24.61 188 VAL A C 1
ATOM 1514 O O . VAL A 1 207 ? -16.254 25.582 31.905 1.00 25.26 188 VAL A O 1
ATOM 1518 N N . LEU A 1 208 ? -14.752 26.597 30.500 1.00 20.94 189 LEU A N 1
ATOM 1519 C CA . LEU A 1 208 ? -14.372 25.333 29.842 1.00 23.00 189 LEU A CA 1
ATOM 1520 C C . LEU A 1 208 ? -12.868 25.090 29.994 1.00 25.86 189 LEU A C 1
ATOM 1521 O O . LEU A 1 208 ? -12.060 25.992 29.737 1.00 24.90 189 LEU A O 1
ATOM 1526 N N . ASP A 1 209 ? -12.510 23.859 30.373 1.00 26.72 190 ASP A N 1
ATOM 1527 C CA . ASP A 1 209 ? -11.091 23.374 30.361 1.00 27.16 190 ASP A CA 1
ATOM 1528 C C . ASP A 1 209 ? -10.915 22.350 29.199 1.00 26.37 190 ASP A C 1
ATOM 1529 O O . ASP A 1 209 ? -11.263 21.173 29.336 1.00 28.70 190 ASP A O 1
ATOM 1534 N N . PRO A 1 210 ? -10.436 22.802 28.022 1.00 25.73 191 PRO A N 1
ATOM 1535 C CA . PRO A 1 210 ? -10.550 21.932 26.844 1.00 26.98 191 PRO A CA 1
ATOM 1536 C C . PRO A 1 210 ? -9.453 20.868 26.708 1.00 29.96 191 PRO A C 1
ATOM 1537 O O . PRO A 1 210 ? -9.598 19.950 25.882 1.00 29.80 191 PRO A O 1
ATOM 1541 N N . PHE A 1 211 ? -8.371 20.972 27.504 1.00 29.68 192 PHE A N 1
ATOM 1542 C CA . PHE A 1 211 ? -7.339 19.912 27.530 1.00 31.51 192 PHE A CA 1
ATOM 1543 C C . PHE A 1 211 ? -7.163 19.491 28.975 1.00 32.36 192 PHE A C 1
ATOM 1544 O O . PHE A 1 211 ? -6.181 19.868 29.629 1.00 34.70 192 PHE A O 1
ATOM 1552 N N . THR A 1 212 ? -8.095 18.730 29.520 1.00 32.05 193 THR A N 1
ATOM 1553 C CA . THR A 1 212 ? -8.182 18.761 30.986 1.00 29.92 193 THR A CA 1
ATOM 1554 C C . THR A 1 212 ? -7.150 17.826 31.625 1.00 33.08 193 THR A C 1
ATOM 1555 O O . THR A 1 212 ? -6.726 18.065 32.759 1.00 31.02 193 THR A O 1
ATOM 1559 N N . GLY A 1 213 ? -6.729 16.777 30.891 1.00 33.16 194 GLY A N 1
ATOM 1560 C CA . GLY A 1 213 ? -5.850 15.746 31.469 1.00 36.22 194 GLY A CA 1
ATOM 1561 C C . GLY A 1 213 ? -6.479 15.129 32.722 1.00 38.32 194 GLY A C 1
ATOM 1562 O O . GLY A 1 213 ? -7.654 14.722 32.715 1.00 37.97 194 GLY A O 1
ATOM 1563 N N . SER A 1 214 ? -5.718 15.067 33.816 1.00 39.20 195 SER A N 1
ATOM 1564 C CA . SER A 1 214 ? -6.258 14.527 35.060 1.00 40.87 195 SER A CA 1
ATOM 1565 C C . SER A 1 214 ? -7.019 15.561 35.915 1.00 37.14 195 SER A C 1
ATOM 1566 O O . SER A 1 214 ? -7.427 15.266 37.033 1.00 37.14 195 SER A O 1
ATOM 1569 N N . GLY A 1 215 ? -7.278 16.744 35.361 1.00 33.71 196 GLY A N 1
ATOM 1570 C CA . GLY A 1 215 ? -8.376 17.565 35.832 1.00 30.53 196 GLY A CA 1
ATOM 1571 C C . GLY A 1 215 ? -7.948 18.843 36.551 1.00 30.22 196 GLY A C 1
ATOM 1572 O O . GLY A 1 215 ? -8.804 19.573 37.011 1.00 29.94 196 GLY A O 1
ATOM 1573 N N . THR A 1 216 ? -6.649 19.131 36.641 1.00 28.31 197 THR A N 1
ATOM 1574 C CA . THR A 1 216 ? -6.164 20.229 37.510 1.00 29.27 197 THR A CA 1
ATOM 1575 C C . THR A 1 216 ? -6.815 21.592 37.311 1.00 27.85 197 THR A C 1
ATOM 1576 O O . THR A 1 216 ? -7.258 22.229 38.300 1.00 26.17 197 THR A O 1
ATOM 1580 N N . ILE A 1 217 ? -6.945 22.021 36.050 1.00 24.12 198 ILE A N 1
ATOM 1581 C CA . ILE A 1 217 ? -7.556 23.327 35.777 1.00 26.03 198 ILE A CA 1
ATOM 1582 C C . ILE A 1 217 ? -9.057 23.358 36.141 1.00 25.60 198 ILE A C 1
ATOM 1583 O O . ILE A 1 217 ? -9.519 24.314 36.792 1.00 23.20 198 ILE A O 1
ATOM 1588 N N . ALA A 1 218 ? -9.788 22.292 35.786 1.00 22.95 199 ALA A N 1
ATOM 1589 C CA . ALA A 1 218 ? -11.211 22.193 36.151 1.00 22.53 199 ALA A CA 1
ATOM 1590 C C . ALA A 1 218 ? -11.442 22.212 37.668 1.00 23.14 199 ALA A C 1
ATOM 1591 O O . ALA A 1 218 ? -12.389 22.854 38.144 1.00 22.89 199 ALA A O 1
ATOM 1593 N N . LEU A 1 219 ? -10.599 21.495 38.420 1.00 22.31 200 LEU A N 1
ATOM 1594 C CA . LEU A 1 219 ? -10.782 21.396 39.854 1.00 24.28 200 LEU A CA 1
ATOM 1595 C C . LEU A 1 219 ? -10.460 22.747 40.466 1.00 24.09 200 LEU A C 1
ATOM 1596 O O . LEU A 1 219 ? -11.141 23.162 41.404 1.00 24.90 200 LEU A O 1
ATOM 1601 N N . GLU A 1 220 ? -9.354 23.389 40.028 1.00 21.49 201 GLU A N 1
ATOM 1602 C CA . GLU A 1 220 ? -9.022 24.731 40.532 1.00 23.50 201 GLU A CA 1
ATOM 1603 C C . GLU A 1 220 ? -10.157 25.741 40.298 1.00 24.03 201 GLU A C 1
ATOM 1604 O O . GLU A 1 220 ? -10.546 26.531 41.218 1.00 26.00 201 GLU A O 1
ATOM 1610 N N . ALA A 1 221 ? -10.705 25.712 39.086 1.00 21.76 202 ALA A N 1
ATOM 1611 C CA . ALA A 1 221 ? -11.819 26.579 38.737 1.00 22.18 202 ALA A CA 1
ATOM 1612 C C . ALA A 1 221 ? -13.059 26.294 39.636 1.00 23.13 202 ALA A C 1
ATOM 1613 O O . ALA A 1 221 ? -13.694 27.219 40.160 1.00 23.96 202 ALA A O 1
ATOM 1615 N N . ALA A 1 222 ? -13.449 25.022 39.740 1.00 22.03 203 ALA A N 1
ATOM 1616 C CA . ALA A 1 222 ? -14.647 24.650 40.542 1.00 24.13 203 ALA A CA 1
ATOM 1617 C C . ALA A 1 222 ? -14.466 25.029 42.000 1.00 26.09 203 ALA A C 1
ATOM 1618 O O . ALA A 1 222 ? -15.359 25.634 42.608 1.00 25.62 203 ALA A O 1
ATOM 1620 N N . SER A 1 223 ? -13.272 24.768 42.532 1.00 26.50 204 SER A N 1
ATOM 1621 C CA A SER A 1 223 ? -12.984 25.028 43.936 0.50 27.15 204 SER A CA 1
ATOM 1622 C CA B SER A 1 223 ? -13.030 25.030 43.939 0.50 27.13 204 SER A CA 1
ATOM 1623 C C . SER A 1 223 ? -13.017 26.535 44.213 1.00 29.77 204 SER A C 1
ATOM 1624 O O . SER A 1 223 ? -13.453 26.964 45.269 1.00 30.69 204 SER A O 1
ATOM 1629 N N . THR A 1 224 ? -12.575 27.337 43.243 1.00 27.91 205 THR A N 1
ATOM 1630 C CA . THR A 1 224 ? -12.521 28.803 43.399 1.00 28.98 205 THR A CA 1
ATOM 1631 C C . THR A 1 224 ? -13.871 29.496 43.146 1.00 30.39 205 THR A C 1
ATOM 1632 O O . THR A 1 224 ? -14.240 30.418 43.866 1.00 31.48 205 THR A O 1
ATOM 1636 N N . LEU A 1 225 ? -14.569 29.093 42.093 1.00 26.51 206 LEU A N 1
ATOM 1637 C CA . LEU A 1 225 ? -15.789 29.794 41.650 1.00 28.50 206 LEU A CA 1
ATOM 1638 C C . LEU A 1 225 ? -17.061 29.295 42.367 1.00 30.74 206 LEU A C 1
ATOM 1639 O O . LEU A 1 225 ? -18.081 30.028 42.458 1.00 31.35 206 LEU A O 1
ATOM 1644 N N . GLY A 1 226 ? -17.003 28.056 42.861 1.00 30.16 207 GLY A N 1
ATOM 1645 C CA . GLY A 1 226 ? -18.157 27.427 43.571 1.00 29.88 207 GLY A CA 1
ATOM 1646 C C . GLY A 1 226 ? -19.262 27.001 42.600 1.00 29.42 207 GLY A C 1
ATOM 1647 O O . GLY A 1 226 ? -19.137 27.213 41.393 1.00 28.39 207 GLY A O 1
ATOM 1648 N N . PRO A 1 227 ? -20.365 26.402 43.122 1.00 31.03 208 PRO A N 1
ATOM 1649 C CA . PRO A 1 227 ? -21.289 25.653 42.266 1.00 31.64 208 PRO A CA 1
ATOM 1650 C C . PRO A 1 227 ? -22.179 26.510 41.341 1.00 33.60 208 PRO A C 1
ATOM 1651 O O . PRO A 1 227 ? -22.856 25.943 40.489 1.00 32.04 208 PRO A O 1
ATOM 1655 N N . THR A 1 228 ? -22.211 27.839 41.514 1.00 33.26 209 THR A N 1
ATOM 1656 C CA . THR A 1 228 ? -22.985 28.670 40.582 1.00 36.03 209 THR A CA 1
ATOM 1657 C C . THR A 1 228 ? -22.277 28.808 39.211 1.00 34.26 209 THR A C 1
ATOM 1658 O O . THR A 1 228 ? -22.879 29.273 38.242 1.00 36.85 209 THR A O 1
ATOM 1662 N N . SER A 1 229 ? -21.028 28.373 39.092 1.00 31.32 210 SER A N 1
ATOM 1663 C CA . SER A 1 229 ? -20.371 28.402 37.777 1.00 29.47 210 SER A CA 1
ATOM 1664 C C . SER A 1 229 ? -20.391 26.987 37.183 1.00 29.72 210 SER A C 1
ATOM 1665 O O . SER A 1 229 ? -19.716 26.085 37.712 1.00 29.37 210 SER A O 1
ATOM 1668 N N . PRO A 1 230 ? -21.094 26.806 36.051 1.00 29.80 211 PRO A N 1
ATOM 1669 C CA . PRO A 1 230 ? -20.943 25.552 35.292 1.00 31.45 211 PRO A CA 1
ATOM 1670 C C . PRO A 1 230 ? -19.493 25.357 34.781 1.00 30.10 211 PRO A C 1
ATOM 1671 O O . PRO A 1 230 ? -18.891 26.293 34.266 1.00 30.07 211 PRO A O 1
ATOM 1675 N N . VAL A 1 231 ? -18.911 24.189 35.032 1.00 30.08 212 VAL A N 1
ATOM 1676 C CA . VAL A 1 231 ? -17.521 23.897 34.601 1.00 26.67 212 VAL A CA 1
ATOM 1677 C C . VAL A 1 231 ? -17.554 22.680 33.683 1.00 28.43 212 VAL A C 1
ATOM 1678 O O . VAL A 1 231 ? -18.149 21.658 34.038 1.00 29.28 212 VAL A O 1
ATOM 1682 N N . TYR A 1 232 ? -17.037 22.850 32.465 1.00 25.03 213 TYR A N 1
ATOM 1683 C CA . TYR A 1 232 ? -16.994 21.799 31.444 1.00 26.38 213 TYR A CA 1
ATOM 1684 C C . TYR A 1 232 ? -15.506 21.464 31.256 1.00 24.89 213 TYR A C 1
ATOM 1685 O O . TYR A 1 232 ? -14.659 22.357 31.346 1.00 24.74 213 TYR A O 1
ATOM 1694 N N . ALA A 1 233 ? -15.184 20.199 31.004 1.00 24.63 214 ALA A N 1
ATOM 1695 C CA . ALA A 1 233 ? -13.798 19.811 30.920 1.00 25.64 214 ALA A CA 1
ATOM 1696 C C . ALA A 1 233 ? -13.720 18.641 29.982 1.00 28.70 214 ALA A C 1
ATOM 1697 O O . ALA A 1 233 ? -14.525 17.711 30.084 1.00 29.56 214 ALA A O 1
ATOM 1699 N N . GLY A 1 234 ? -12.733 18.655 29.080 1.00 28.24 215 GLY A N 1
ATOM 1700 C CA . GLY A 1 234 ? -12.702 17.640 28.050 1.00 31.59 215 GLY A CA 1
ATOM 1701 C C . GLY A 1 234 ? -11.330 17.049 27.868 1.00 34.61 215 GLY A C 1
ATOM 1702 O O . GLY A 1 234 ? -10.306 17.730 28.078 1.00 34.62 215 GLY A O 1
ATOM 1703 N N . ASP A 1 235 ? -11.290 15.795 27.429 1.00 36.09 216 ASP A N 1
ATOM 1704 C CA . ASP A 1 235 ? -10.027 15.190 27.064 1.00 39.39 216 ASP A CA 1
ATOM 1705 C C . ASP A 1 235 ? -10.287 13.939 26.219 1.00 43.32 216 ASP A C 1
ATOM 1706 O O . ASP A 1 235 ? -11.364 13.338 26.299 1.00 42.91 216 ASP A O 1
ATOM 1711 N N . LEU A 1 236 ? -9.277 13.491 25.474 1.00 46.96 217 LEU A N 1
ATOM 1712 C CA 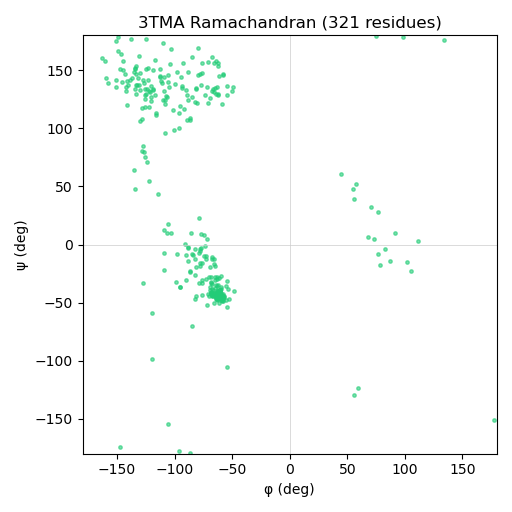. LEU A 1 236 ? -9.426 12.246 24.710 1.00 52.18 217 LEU A CA 1
ATOM 1713 C C . LEU A 1 236 ? -9.086 10.989 25.509 1.00 56.37 217 LEU A C 1
ATOM 1714 O O . LEU A 1 236 ? -9.544 9.901 25.179 1.00 59.15 217 LEU A O 1
ATOM 1719 N N . ASP A 1 237 ? -8.285 11.127 26.564 1.00 55.83 218 ASP A N 1
ATOM 1720 C CA . ASP A 1 237 ? -7.833 9.957 27.338 1.00 59.92 218 ASP A CA 1
ATOM 1721 C C . ASP A 1 237 ? -8.838 9.553 28.447 1.00 59.99 218 ASP A C 1
ATOM 1722 O O . ASP A 1 237 ? -8.979 10.266 29.475 1.00 54.10 218 ASP A O 1
ATOM 1727 N N . GLU A 1 238 ? -9.556 8.444 28.243 1.00 62.70 219 GLU A N 1
ATOM 1728 C CA . GLU A 1 238 ? -10.573 8.030 29.221 1.00 64.45 219 GLU A CA 1
ATOM 1729 C C . GLU A 1 238 ? -9.996 7.715 30.599 1.00 64.63 219 GLU A C 1
ATOM 1730 O O . GLU A 1 238 ? -10.638 7.994 31.622 1.00 62.86 219 GLU A O 1
ATOM 1736 N N . LYS A 1 239 ? -8.787 7.164 30.617 1.00 66.24 220 LYS A N 1
ATOM 1737 C CA . LYS A 1 239 ? -8.099 6.851 31.862 1.00 68.31 220 LYS A CA 1
ATOM 1738 C C . LYS A 1 239 ? -7.892 8.103 32.710 1.00 62.93 220 LYS A C 1
ATOM 1739 O O . LYS A 1 239 ? -8.177 8.101 33.908 1.00 62.52 220 LYS A O 1
ATOM 1745 N N . ARG A 1 240 ? -7.396 9.170 32.089 1.00 59.47 221 ARG A N 1
ATOM 1746 C CA . ARG A 1 240 ? -7.163 10.390 32.801 1.00 56.46 221 ARG A CA 1
ATOM 1747 C C . ARG A 1 240 ? -8.474 11.050 33.226 1.00 52.36 221 ARG A C 1
ATOM 1748 O O . ARG A 1 240 ? -8.505 11.694 34.260 1.00 49.15 221 ARG A O 1
ATOM 1756 N N . LEU A 1 241 ? -9.539 10.900 32.437 1.00 50.56 222 LEU A N 1
ATOM 1757 C CA . LEU A 1 241 ? -10.859 11.353 32.859 1.00 47.95 222 LEU A CA 1
ATOM 1758 C C . LEU A 1 241 ? -11.363 10.596 34.102 1.00 48.63 222 LEU A C 1
ATOM 1759 O O . LEU A 1 241 ? -12.042 11.176 34.933 1.00 46.43 222 LEU A O 1
ATOM 1764 N N . GLY A 1 242 ? -11.042 9.310 34.203 1.00 51.31 223 GLY A N 1
ATOM 1765 C CA . GLY A 1 242 ? -11.387 8.503 35.375 1.00 53.37 223 GLY A CA 1
ATOM 1766 C C . GLY A 1 242 ? -10.751 9.079 36.631 1.00 52.91 223 GLY A C 1
ATOM 1767 O O . GLY A 1 242 ? -11.423 9.241 37.637 1.00 51.53 223 GLY A O 1
ATOM 1768 N N . LEU A 1 243 ? -9.473 9.444 36.538 1.00 51.90 224 LEU A N 1
ATOM 1769 C CA . LEU A 1 243 ? -8.748 10.065 37.636 1.00 51.97 224 LEU A CA 1
ATOM 1770 C C . LEU A 1 243 ? -9.353 11.414 37.983 1.00 46.93 224 LEU A C 1
ATOM 1771 O O . LEU A 1 243 ? -9.541 11.712 39.148 1.00 45.74 224 LEU A O 1
ATOM 1776 N N . ALA A 1 244 ? -9.642 12.228 36.974 1.00 41.47 225 ALA A N 1
ATOM 1777 C CA . ALA A 1 244 ? -10.210 13.545 37.213 1.00 37.10 225 ALA A CA 1
ATOM 1778 C C . ALA A 1 244 ? -11.528 13.450 37.983 1.00 36.54 225 ALA A C 1
ATOM 1779 O O . ALA A 1 244 ? -11.785 14.248 38.898 1.00 33.28 225 ALA A O 1
ATOM 1781 N N . ARG A 1 245 ? -12.401 12.537 37.554 1.00 37.11 226 ARG A N 1
ATOM 1782 C CA . ARG A 1 245 ? -13.682 12.309 38.267 1.00 38.07 226 ARG A CA 1
ATOM 1783 C C . ARG A 1 245 ? -13.493 11.891 39.716 1.00 40.08 226 ARG A C 1
ATOM 1784 O O . ARG A 1 245 ? -14.236 12.355 40.625 1.00 38.95 226 ARG A O 1
ATOM 1792 N N . GLU A 1 246 ? -12.535 10.981 39.940 1.00 39.45 227 GLU A N 1
ATOM 1793 C CA . GLU A 1 246 ? -12.166 10.573 41.293 1.00 42.63 227 GLU A CA 1
ATOM 1794 C C . GLU A 1 246 ? -11.705 11.740 42.171 1.00 40.60 227 GLU A C 1
ATOM 1795 O O . GLU A 1 246 ? -12.104 11.872 43.367 1.00 40.85 227 GLU A O 1
ATOM 1801 N N . ALA A 1 247 ? -10.844 12.569 41.599 1.00 36.47 228 ALA A N 1
ATOM 1802 C CA . ALA A 1 247 ? -10.365 13.751 42.302 1.00 36.42 228 ALA A CA 1
ATOM 1803 C C . ALA A 1 247 ? -11.479 14.741 42.604 1.00 33.57 228 ALA A C 1
ATOM 1804 O O . ALA A 1 247 ? -11.493 15.358 43.703 1.00 34.13 228 ALA A O 1
ATOM 1806 N N . ALA A 1 248 ? -12.380 14.961 41.6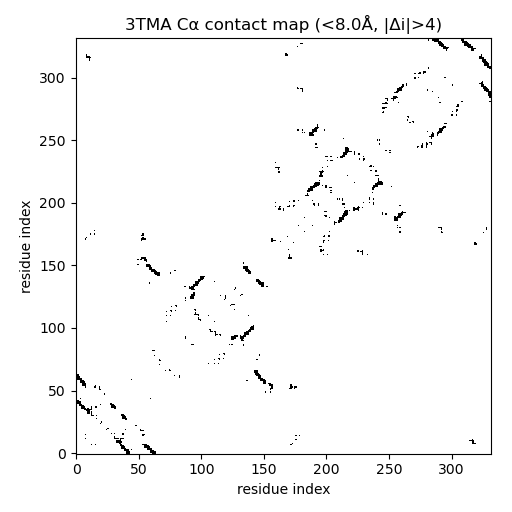34 1.00 30.49 229 ALA A N 1
ATOM 1807 C CA . ALA A 1 248 ? -13.511 15.871 41.848 1.00 28.98 229 ALA A CA 1
ATOM 1808 C C . ALA A 1 248 ? -14.348 15.387 43.034 1.00 30.98 229 ALA A C 1
ATOM 1809 O O . ALA A 1 248 ? -14.711 16.181 43.900 1.00 31.72 229 ALA A O 1
ATOM 1811 N N . LEU A 1 249 ? -14.690 14.100 43.059 1.00 33.15 230 LEU A N 1
ATOM 1812 C CA . LEU A 1 249 ? -15.452 13.552 44.172 1.00 34.53 230 LEU A CA 1
ATOM 1813 C C . LEU A 1 249 ? -14.720 13.707 45.531 1.00 36.52 230 LEU A C 1
ATOM 1814 O O . LEU A 1 249 ? -15.326 14.086 46.539 1.00 36.65 230 LEU A O 1
ATOM 1819 N N . ALA A 1 250 ? -13.415 13.439 45.563 1.00 36.02 231 ALA A N 1
ATOM 1820 C CA . ALA A 1 250 ? -12.665 13.453 46.820 1.00 39.29 231 ALA A CA 1
ATOM 1821 C C . ALA A 1 250 ? -12.650 14.848 47.475 1.00 38.30 231 ALA A C 1
ATOM 1822 O O . ALA A 1 250 ? -12.587 14.969 48.706 1.00 39.05 231 ALA A O 1
ATOM 1824 N N . SER A 1 251 ? -12.725 15.896 46.661 1.00 34.40 232 SER A N 1
ATOM 1825 C CA . SER A 1 251 ? -12.778 17.261 47.212 1.00 36.02 232 SER A CA 1
ATOM 1826 C C . SER A 1 251 ? -14.160 17.912 47.192 1.00 34.81 232 SER A C 1
ATOM 1827 O O . SER A 1 251 ? -14.249 19.106 47.445 1.00 34.67 232 SER A O 1
ATOM 1830 N N . GLY A 1 252 ? -15.221 17.166 46.889 1.00 35.75 233 GLY A N 1
ATOM 1831 C CA . GLY A 1 252 ? -16.593 17.709 46.911 1.00 36.62 233 GLY A CA 1
ATOM 1832 C C . GLY A 1 252 ? -16.946 18.590 45.703 1.00 36.27 233 GLY A C 1
ATOM 1833 O O . GLY A 1 252 ? -17.816 19.467 45.785 1.00 38.97 233 GLY A O 1
ATOM 1834 N N . LEU A 1 253 ? -16.305 18.340 44.572 1.00 31.93 234 LEU A N 1
ATOM 1835 C CA . LEU A 1 253 ? -16.436 19.210 43.396 1.00 32.02 234 LEU A CA 1
ATOM 1836 C C . LEU A 1 253 ? -17.113 18.446 42.263 1.00 33.00 234 LEU A C 1
ATOM 1837 O O . LEU A 1 253 ? -16.710 18.549 41.116 1.00 32.93 234 LEU A O 1
ATOM 1842 N N . SER A 1 254 ? -18.150 17.713 42.579 1.00 33.97 235 SER A N 1
ATOM 1843 C CA . SER A 1 254 ? -18.743 16.824 41.631 1.00 37.88 235 SER A CA 1
ATOM 1844 C C . SER A 1 254 ? -19.636 17.411 40.573 1.00 36.30 235 SER A C 1
ATOM 1845 O O . SER A 1 254 ? -20.075 16.663 39.770 1.00 37.57 235 SER A O 1
ATOM 1848 N N . TRP A 1 255 ? -19.913 18.713 40.579 1.00 34.25 236 TRP A N 1
ATOM 1849 C CA . TRP A 1 255 ? -20.707 19.258 39.519 1.00 32.67 236 TRP A CA 1
ATOM 1850 C C . TRP A 1 255 ? -19.916 19.457 38.216 1.00 30.61 236 TRP A C 1
ATOM 1851 O O . TRP A 1 255 ? -20.485 19.822 37.273 1.00 32.78 236 TRP A O 1
ATOM 1862 N N . ILE A 1 256 ? -18.616 19.235 38.195 1.00 29.16 237 ILE A N 1
ATOM 1863 C CA . ILE A 1 256 ? -17.850 19.418 36.937 1.00 27.65 237 ILE A CA 1
ATOM 1864 C C . ILE A 1 256 ? -18.335 18.381 35.903 1.00 29.73 237 ILE A C 1
ATOM 1865 O O . ILE A 1 256 ? -18.463 17.199 36.236 1.00 29.32 237 ILE A O 1
ATOM 1870 N N . ARG A 1 257 ? -18.568 18.815 34.657 1.00 28.69 238 ARG A N 1
ATOM 1871 C CA . ARG A 1 257 ? -18.987 17.900 33.602 1.00 29.00 238 ARG A CA 1
ATOM 1872 C C . ARG A 1 257 ? -17.748 17.513 32.849 1.00 30.14 238 ARG A C 1
ATOM 1873 O O . ARG A 1 257 ? -17.257 18.309 32.012 1.00 28.14 238 ARG A O 1
ATOM 1881 N N . PHE A 1 258 ? -17.212 16.327 33.151 1.00 31.01 239 PHE A N 1
ATOM 1882 C CA . PHE A 1 258 ? -16.053 15.792 32.411 1.00 33.19 239 PHE A CA 1
ATOM 1883 C C . PHE A 1 258 ? -16.554 14.955 31.227 1.00 36.70 239 PHE A C 1
ATOM 1884 O O . PHE A 1 258 ? -17.353 14.040 31.398 1.00 37.96 239 PHE A O 1
ATOM 1892 N N . LEU A 1 259 ? -15.976 15.175 30.060 1.00 34.77 240 LEU A N 1
ATOM 1893 C CA . LEU A 1 259 ? -16.486 14.541 28.852 1.00 40.36 240 LEU A CA 1
ATOM 1894 C C . LEU A 1 259 ? -15.323 14.117 27.967 1.00 41.08 240 LEU A C 1
ATOM 1895 O O . LEU A 1 259 ? -14.314 14.824 27.871 1.00 39.82 240 LEU A O 1
ATOM 1900 N N . ARG A 1 260 ? -15.432 12.947 27.338 1.00 44.76 241 ARG A N 1
ATOM 1901 C CA . ARG A 1 260 ? -14.462 12.560 26.333 1.00 47.00 241 ARG A CA 1
ATOM 1902 C C . ARG A 1 260 ? -14.708 13.443 25.110 1.00 46.30 241 ARG A C 1
ATOM 1903 O O . ARG A 1 260 ? -15.812 13.474 24.585 1.00 47.23 241 ARG A O 1
ATOM 1911 N N . ALA A 1 261 ? -13.693 14.188 24.682 1.00 43.56 242 ALA A N 1
ATOM 1912 C CA . ALA A 1 261 ? -13.912 15.290 23.744 1.00 42.32 242 ALA A CA 1
ATOM 1913 C C . ALA A 1 261 ? -12.620 15.613 22.996 1.00 44.03 242 ALA A C 1
ATOM 1914 O O . ALA A 1 261 ? -11.541 15.715 23.603 1.00 42.76 242 ALA A O 1
ATOM 1916 N N . ASP A 1 262 ? -12.754 15.872 21.701 1.00 42.58 243 ASP A N 1
ATOM 1917 C CA . ASP A 1 262 ? -11.614 16.235 20.872 1.00 44.57 243 ASP A CA 1
ATOM 1918 C C . ASP A 1 262 ? -11.572 17.757 20.822 1.00 41.82 243 ASP A C 1
ATOM 1919 O O . ASP A 1 262 ? -12.519 18.379 20.353 1.00 41.98 243 ASP A O 1
ATOM 1924 N N . ALA A 1 263 ? -10.485 18.357 21.306 1.00 40.09 244 ALA A N 1
ATOM 1925 C CA . ALA A 1 263 ? -10.341 19.815 21.308 1.00 37.64 244 ALA A CA 1
ATOM 1926 C C . ALA A 1 263 ? -10.251 20.452 19.916 1.00 37.80 244 ALA A C 1
ATOM 1927 O O . ALA A 1 263 ? -10.385 21.676 19.792 1.00 36.00 244 ALA A O 1
ATOM 1929 N N . ARG A 1 264 ? -10.059 19.643 18.877 1.00 39.38 245 ARG A N 1
ATOM 1930 C CA . ARG A 1 264 ? -10.100 20.158 17.500 1.00 42.50 245 ARG A CA 1
ATOM 1931 C C . ARG A 1 264 ? -11.540 20.383 17.019 1.00 42.78 245 ARG A C 1
ATOM 1932 O O . ARG A 1 264 ? -11.752 21.059 16.003 1.00 42.46 245 ARG A O 1
ATOM 1940 N N . HIS A 1 265 ? -12.519 19.804 17.725 1.00 41.70 246 HIS A N 1
ATOM 1941 C CA . HIS A 1 265 ? -13.930 19.921 17.356 1.00 41.78 246 HIS A CA 1
ATOM 1942 C C . HIS A 1 265 ? -14.820 20.242 18.561 1.00 39.41 246 HIS A C 1
ATOM 1943 O O . HIS A 1 265 ? -15.865 19.592 18.769 1.00 38.98 246 HIS A O 1
ATOM 1950 N N . LEU A 1 266 ? -14.409 21.233 19.348 1.00 35.11 247 LEU A N 1
ATOM 1951 C CA . LEU A 1 266 ? -15.112 21.605 20.594 1.00 35.10 247 LEU A CA 1
ATOM 1952 C C . LEU A 1 266 ? -16.623 21.786 20.498 1.00 36.05 247 LEU A C 1
ATOM 1953 O O . LEU A 1 266 ? -17.365 21.355 21.399 1.00 35.11 247 LEU A O 1
ATOM 1958 N N . PRO A 1 267 ? -17.109 22.406 19.396 1.00 38.99 248 PRO A N 1
ATOM 1959 C CA . PRO A 1 267 ? -18.571 22.533 19.322 1.00 39.50 248 PRO A CA 1
ATOM 1960 C C . PRO A 1 267 ? -19.362 21.215 19.146 1.00 40.34 248 PRO A C 1
ATOM 1961 O O . PRO A 1 267 ? -20.562 21.227 19.373 1.00 41.96 248 PRO A O 1
ATOM 1965 N N . ARG A 1 268 ? -18.709 20.084 18.857 1.00 41.47 249 ARG A N 1
ATOM 1966 C CA A ARG A 1 268 ? -19.393 18.780 18.821 0.50 43.39 249 ARG A CA 1
ATOM 1967 C CA B ARG A 1 268 ? -19.393 18.779 18.824 0.50 44.14 249 ARG A CA 1
ATOM 1968 C C . ARG A 1 268 ? -19.766 18.345 20.256 1.00 44.47 249 ARG A C 1
ATOM 1969 O O . ARG A 1 268 ? -20.579 17.434 20.456 1.00 47.00 249 ARG A O 1
ATOM 1984 N N . PHE A 1 269 ? -19.160 18.982 21.252 1.00 40.08 250 PHE A N 1
ATOM 1985 C CA . PHE A 1 269 ? -19.178 18.473 22.641 1.00 39.91 250 PHE A CA 1
ATOM 1986 C C . PHE A 1 269 ? -19.638 19.467 23.709 1.00 37.82 250 PHE A C 1
ATOM 1987 O O . PHE A 1 269 ? -20.179 19.060 24.745 1.00 37.95 250 PHE A O 1
ATOM 1995 N N . PHE A 1 270 ? -19.344 20.754 23.507 1.00 33.05 251 PHE A N 1
ATOM 1996 C CA . PHE A 1 270 ? -19.610 21.762 24.544 1.00 32.49 251 PHE A CA 1
ATOM 1997 C C . PHE A 1 270 ? -20.477 22.893 24.036 1.00 33.17 251 PHE A C 1
ATOM 1998 O O . PHE A 1 270 ? -20.318 23.311 22.894 1.00 34.83 251 PHE A O 1
ATOM 2006 N N . PRO A 1 271 ? -21.255 23.508 24.931 1.00 34.09 252 PRO A N 1
ATOM 2007 C CA . PRO A 1 271 ? -22.071 24.666 24.587 1.00 34.36 252 PRO A CA 1
ATOM 2008 C C . PRO A 1 271 ? -21.267 25.961 24.722 1.00 32.51 252 PRO A C 1
ATOM 2009 O O . PRO A 1 271 ? -20.068 25.933 25.104 1.00 28.62 252 PRO A O 1
ATOM 2013 N N . GLU A 1 272 ? -21.909 27.094 24.451 1.00 31.87 253 GLU A N 1
ATOM 2014 C CA . GLU A 1 272 ? -21.232 28.384 24.654 1.00 32.82 253 GLU A CA 1
ATOM 2015 C C . GLU A 1 272 ? -20.781 28.509 26.135 1.00 31.72 253 GLU A C 1
ATOM 2016 O O . GLU A 1 272 ? -21.485 28.031 27.040 1.00 29.77 253 GLU A O 1
ATOM 2022 N N . VAL A 1 273 ? -19.654 29.176 26.364 1.00 27.87 254 VAL A N 1
ATOM 2023 C CA . VAL A 1 273 ? -19.163 29.450 27.712 1.00 27.74 254 VAL A CA 1
ATOM 2024 C C . VAL A 1 273 ? -18.642 30.899 27.779 1.00 28.15 254 VAL A C 1
ATOM 2025 O O . VAL A 1 273 ? -18.632 31.600 26.756 1.00 28.36 254 VAL A O 1
ATOM 2029 N N . ASP A 1 274 ? -18.215 31.355 28.963 1.00 26.00 255 ASP A N 1
ATOM 2030 C CA . ASP A 1 274 ? -17.733 32.741 29.089 1.00 26.06 255 ASP A CA 1
ATOM 2031 C C . ASP A 1 274 ? -16.209 32.797 29.046 1.00 24.58 255 ASP A C 1
ATOM 2032 O O . ASP A 1 274 ? -15.655 33.831 28.704 1.00 23.85 255 ASP A O 1
ATOM 2037 N N . ARG A 1 275 ? -15.566 31.739 29.559 1.00 22.75 256 ARG A N 1
ATOM 2038 C CA . ARG A 1 275 ? -14.121 31.720 29.770 1.00 22.78 256 ARG A CA 1
ATOM 2039 C C . ARG A 1 275 ? -13.592 30.352 29.391 1.00 20.87 256 ARG A C 1
ATOM 2040 O O . ARG A 1 275 ? -14.208 29.323 29.716 1.00 22.07 256 ARG A O 1
ATOM 2048 N N . ILE A 1 276 ? -12.463 30.323 28.689 1.00 21.82 257 ILE A N 1
ATOM 2049 C CA . ILE A 1 276 ? -11.826 29.052 28.305 1.00 22.39 257 ILE A CA 1
ATOM 2050 C C . ILE A 1 276 ? -10.382 29.112 28.808 1.00 24.71 257 ILE A C 1
ATOM 2051 O O . ILE A 1 276 ? -9.677 30.104 28.586 1.00 23.89 257 ILE A O 1
ATOM 2056 N N . LEU A 1 277 ? -9.985 28.115 29.596 1.00 23.53 258 LEU A N 1
ATOM 2057 C CA . LEU A 1 277 ? -8.652 28.121 30.208 1.00 24.10 258 LEU A CA 1
ATOM 2058 C C . LEU A 1 277 ? -7.900 26.931 29.634 1.00 24.37 258 LEU A C 1
ATOM 2059 O O . LEU A 1 277 ? -8.288 25.794 29.879 1.00 23.79 258 LEU A O 1
ATOM 2064 N N . ALA A 1 278 ? -6.877 27.192 28.827 1.00 24.06 259 ALA A N 1
ATOM 2065 C CA . ALA A 1 278 ? -6.401 26.166 27.877 1.00 25.70 259 ALA A CA 1
ATOM 2066 C C . ALA A 1 278 ? -4.895 25.921 28.059 1.00 28.93 259 ALA A C 1
ATOM 2067 O O . ALA A 1 278 ? -4.101 26.868 28.065 1.00 28.94 259 ALA A O 1
ATOM 2069 N N . ASN A 1 279 ? -4.527 24.645 28.203 1.00 28.42 260 ASN A N 1
ATOM 2070 C CA . ASN A 1 279 ? -3.150 24.234 28.378 1.00 30.13 260 ASN A CA 1
ATOM 2071 C C . ASN A 1 279 ? -2.909 23.140 27.320 1.00 34.72 260 ASN A C 1
ATOM 2072 O O . ASN A 1 279 ? -2.999 21.952 27.618 1.00 35.10 260 ASN A O 1
ATOM 2077 N N . PRO A 1 280 ? -2.650 23.538 26.068 1.00 36.54 261 PRO A N 1
ATOM 2078 C CA . PRO A 1 280 ? -2.526 22.538 24.968 1.00 39.75 261 PRO A CA 1
ATOM 2079 C C . PRO A 1 280 ? -1.305 21.625 25.154 1.00 42.72 261 PRO A C 1
ATOM 2080 O O . PRO A 1 280 ? -0.352 22.040 25.791 1.00 41.95 261 PRO A O 1
ATOM 2084 N N . PRO A 1 281 ? -1.306 20.407 24.561 1.00 45.91 262 PRO A N 1
ATOM 2085 C CA . PRO A 1 281 ? -0.130 19.548 24.735 1.00 50.07 262 PRO A CA 1
ATOM 2086 C C . PRO A 1 281 ? 1.116 20.173 24.088 1.00 53.06 262 PRO A C 1
ATOM 2087 O O . PRO A 1 281 ? 0.972 21.000 23.167 1.00 49.87 262 PRO A O 1
ATOM 2091 N N . HIS A 1 282 ? 2.306 19.760 24.550 1.00 58.51 263 HIS A N 1
ATOM 2092 C CA . HIS A 1 282 ? 3.580 20.293 24.047 1.00 65.44 263 HIS A CA 1
ATOM 2093 C C . HIS A 1 282 ? 3.934 19.711 22.677 1.00 71.22 263 HIS A C 1
ATOM 2094 O O . HIS A 1 282 ? 4.581 20.365 21.850 1.00 73.22 263 HIS A O 1
ATOM 2101 N N . GLY A 1 283 ? 3.548 18.461 22.448 1.00 75.13 264 GLY A N 1
ATOM 2102 C CA . GLY A 1 283 ? 3.786 17.820 21.152 1.00 81.77 264 GLY A CA 1
ATOM 2103 C C . GLY A 1 283 ? 2.684 16.817 20.870 1.00 83.86 264 GLY A C 1
ATOM 2104 O O . GLY A 1 283 ? 1.792 16.614 21.704 1.00 81.16 264 GLY A O 1
ATOM 2105 N N . LEU A 1 284 ? 2.752 16.173 19.708 1.00 88.63 265 LEU A N 1
ATOM 2106 C CA . LEU A 1 284 ? 1.759 15.153 19.343 1.00 90.84 265 LEU A CA 1
ATOM 2107 C C . LEU A 1 284 ? 2.397 13.789 19.108 1.00 96.15 265 LEU A C 1
ATOM 2108 O O . LEU A 1 284 ? 2.253 12.896 19.939 1.00 98.09 265 LEU A O 1
ATOM 2113 N N . LYS A 1 289 ? 5.340 19.519 14.165 1.00 87.89 270 LYS A N 1
ATOM 2114 C CA . LYS A 1 289 ? 5.088 20.959 14.289 1.00 84.06 270 LYS A CA 1
ATOM 2115 C C . LYS A 1 289 ? 3.918 21.375 13.384 1.00 80.82 270 LYS A C 1
ATOM 2116 O O . LYS A 1 289 ? 3.116 22.237 13.760 1.00 75.67 270 LYS A O 1
ATOM 2122 N N . GLU A 1 290 ? 3.824 20.759 12.200 1.00 81.98 271 GLU A N 1
ATOM 2123 C CA A GLU A 1 290 ? 2.667 20.979 11.335 0.50 79.90 271 GLU A CA 1
ATOM 2124 C CA B GLU A 1 290 ? 2.665 20.944 11.321 0.50 79.83 271 GLU A CA 1
ATOM 2125 C C . GLU A 1 290 ? 1.390 20.418 11.973 1.00 76.12 271 GLU A C 1
ATOM 2126 O O . GLU A 1 290 ? 0.320 21.014 11.841 1.00 72.39 271 GLU A O 1
ATOM 2137 N N . GLY A 1 291 ? 1.518 19.273 12.649 1.00 75.60 272 GLY A N 1
ATOM 2138 C CA . GLY A 1 291 ? 0.417 18.661 13.390 1.00 70.77 272 GLY A CA 1
ATOM 2139 C C . GLY A 1 291 ? 0.006 19.567 14.536 1.00 64.37 272 GLY A C 1
ATOM 2140 O O . GLY A 1 291 ? -1.181 19.743 14.807 1.00 61.21 272 GLY A O 1
ATOM 2141 N N . LEU A 1 292 ? 0.997 20.142 15.210 1.00 60.39 273 LEU A N 1
ATOM 2142 C CA . LEU A 1 292 ? 0.726 21.099 16.258 1.00 56.14 273 LEU A CA 1
ATOM 2143 C C . LEU A 1 292 ? 0.028 22.359 15.742 1.00 51.40 273 LEU A C 1
ATOM 2144 O O . LEU A 1 292 ? -0.924 22.828 16.352 1.00 47.83 273 LEU A O 1
ATOM 2149 N N . PHE A 1 293 ? 0.469 22.880 14.608 1.00 51.62 274 PHE A N 1
ATOM 2150 C CA . PHE A 1 293 ? -0.156 24.062 14.032 1.00 49.39 274 PHE A CA 1
ATOM 2151 C C . PHE A 1 293 ? -1.622 23.800 13.714 1.00 47.49 274 PHE A C 1
ATOM 2152 O O . PHE A 1 293 ? -2.467 24.684 13.899 1.00 43.91 274 PHE A O 1
ATOM 2160 N N . HIS A 1 294 ? -1.895 22.591 13.218 1.00 49.19 275 HIS A N 1
ATOM 2161 C CA A HIS A 1 294 ? -3.259 22.201 12.873 0.50 49.46 275 HIS A CA 1
ATOM 2162 C CA B HIS A 1 294 ? -3.242 22.131 12.877 0.50 49.31 275 HIS A CA 1
ATOM 2163 C C . HIS A 1 294 ? -4.128 22.019 14.110 1.00 46.35 275 HIS A C 1
ATOM 2164 O O . HIS A 1 294 ? -5.327 22.300 14.066 1.00 45.09 275 HIS A O 1
ATOM 2177 N N . LEU A 1 295 ? -3.550 21.566 15.210 1.00 45.02 276 LEU A N 1
ATOM 2178 C CA . LEU A 1 295 ? -4.332 21.495 16.458 1.00 41.90 276 LEU A CA 1
ATOM 2179 C C . LEU A 1 295 ? -4.663 22.893 16.946 1.00 38.88 276 LEU A C 1
ATOM 2180 O O . LEU A 1 295 ? -5.810 23.152 17.337 1.00 35.79 276 LEU A O 1
ATOM 2185 N N . TYR A 1 296 ? -3.675 23.801 16.914 1.00 36.84 277 TYR A N 1
ATOM 2186 C CA . TYR A 1 296 ? -3.926 25.187 17.348 1.00 34.40 277 TYR A CA 1
ATOM 2187 C C . TYR A 1 296 ? -5.002 25.818 16.460 1.00 34.50 277 TYR A C 1
ATOM 2188 O O . TYR A 1 296 ? -5.878 26.538 16.938 1.00 30.69 277 TYR A O 1
ATOM 2197 N N . TRP A 1 297 ? -4.852 25.628 15.160 1.00 34.16 278 TRP A N 1
ATOM 2198 C CA . TRP A 1 297 ? -5.781 26.201 14.182 1.00 37.46 278 TRP A CA 1
ATOM 2199 C C . TRP A 1 297 ? -7.255 25.820 14.472 1.00 36.30 278 TRP A C 1
ATOM 2200 O O . TRP A 1 297 ? -8.150 26.690 14.589 1.00 34.73 278 TRP A O 1
ATOM 2211 N N . ASP A 1 298 ? -7.497 24.514 14.596 1.00 36.49 279 ASP A N 1
ATOM 2212 C CA . ASP A 1 298 ? -8.832 23.995 14.871 1.00 38.48 279 ASP A CA 1
ATOM 2213 C C . ASP A 1 298 ? -9.322 24.345 16.286 1.00 35.79 279 ASP A C 1
ATOM 2214 O O . ASP A 1 298 ? -10.499 24.660 16.482 1.00 34.72 279 ASP A O 1
ATOM 2219 N N . PHE A 1 299 ? -8.437 24.240 17.272 1.00 32.25 280 PHE A N 1
ATOM 2220 C CA . PHE A 1 299 ? -8.832 24.566 18.616 1.00 30.61 280 PHE A CA 1
ATOM 2221 C C . PHE A 1 299 ? -9.230 26.043 18.726 1.00 28.97 280 PHE A C 1
ATOM 2222 O O . PHE A 1 299 ? -10.232 26.368 19.350 1.00 27.06 280 PHE A O 1
ATOM 2230 N N . LEU A 1 300 ? -8.430 26.953 18.173 1.00 27.64 281 LEU A N 1
ATOM 2231 C CA . LEU A 1 300 ? -8.751 28.379 18.387 1.00 26.68 281 LEU A CA 1
ATOM 2232 C C . LEU A 1 300 ? -10.048 28.752 17.681 1.00 28.20 281 LEU A C 1
ATOM 2233 O O . LEU A 1 300 ? -10.763 29.636 18.123 1.00 27.86 281 LEU A O 1
ATOM 2238 N N . ARG A 1 301 ? -10.311 28.138 16.534 1.00 30.14 282 ARG A N 1
ATOM 2239 C CA . ARG A 1 301 ? -11.566 28.421 15.848 1.00 32.58 282 ARG A CA 1
ATOM 2240 C C . ARG A 1 301 ? -12.788 27.877 16.585 1.00 31.83 282 ARG A C 1
ATOM 2241 O O . ARG A 1 301 ? -13.834 28.534 16.635 1.00 32.27 282 ARG A O 1
ATOM 2249 N N . GLY A 1 302 ? -12.656 26.683 17.151 1.00 29.83 283 GLY A N 1
ATOM 2250 C CA . GLY A 1 302 ? -13.714 26.140 18.005 1.00 29.17 283 GLY A CA 1
ATOM 2251 C C . GLY A 1 302 ? -13.919 27.039 19.223 1.00 29.52 283 GLY A C 1
ATOM 2252 O O . GLY A 1 302 ? -15.070 27.262 19.669 1.00 29.18 283 GLY A O 1
ATOM 2253 N N . ALA A 1 303 ? -12.819 27.548 19.789 1.00 26.56 284 ALA A N 1
ATOM 2254 C CA . ALA A 1 303 ? -12.941 28.370 21.004 1.00 26.02 284 ALA A CA 1
ATOM 2255 C C . ALA A 1 303 ? -13.711 29.639 20.676 1.00 27.78 284 ALA A C 1
ATOM 2256 O O . ALA A 1 303 ? -14.610 30.028 21.416 1.00 27.31 284 ALA A O 1
ATOM 2258 N N . LEU A 1 304 ? -13.385 30.264 19.550 1.00 27.16 285 LEU A N 1
ATOM 2259 C CA . LEU A 1 304 ? -14.061 31.494 19.125 1.00 31.28 285 LEU A CA 1
ATOM 2260 C C . LEU A 1 304 ? -15.555 31.262 18.935 1.00 32.15 285 LEU A C 1
ATOM 2261 O O . LEU A 1 304 ? -16.382 32.140 19.238 1.00 34.86 285 LEU A O 1
ATOM 2266 N N . ALA A 1 305 ? -15.904 30.073 18.439 1.00 31.00 286 ALA A N 1
ATOM 2267 C CA . ALA A 1 305 ? -17.290 29.759 18.151 1.00 32.08 286 ALA A CA 1
ATOM 2268 C C . ALA A 1 305 ? -18.098 29.454 19.418 1.00 31.18 286 ALA A C 1
ATOM 2269 O O . ALA A 1 305 ? -19.315 29.377 19.349 1.00 34.65 286 ALA A O 1
ATOM 2271 N N . LEU A 1 306 ? -17.404 29.186 20.532 1.00 29.44 287 LEU A N 1
ATOM 2272 C CA . LEU A 1 306 ? -18.035 28.880 21.803 1.00 29.11 287 LEU A CA 1
ATOM 2273 C C . LEU A 1 306 ? -17.955 30.021 22.805 1.00 29.28 287 LEU A C 1
ATOM 2274 O O . LEU A 1 306 ? -18.171 29.817 24.003 1.00 30.41 287 LEU A O 1
ATOM 2279 N N . LEU A 1 307 ? -17.675 31.225 22.330 1.00 30.23 288 LEU A N 1
ATOM 2280 C CA . LEU A 1 307 ? -17.718 32.422 23.189 1.00 30.36 288 LEU A CA 1
ATOM 2281 C C . LEU A 1 307 ? -18.754 33.439 22.692 1.00 33.00 288 LEU A C 1
ATOM 2282 O O . LEU A 1 307 ? -18.917 33.601 21.483 1.00 35.10 288 LEU A O 1
ATOM 2287 N N . PRO A 1 308 ? -19.350 34.225 23.615 1.00 34.56 289 PRO A N 1
ATOM 2288 C CA . PRO A 1 308 ? -20.081 35.432 23.166 1.00 36.67 289 PRO A CA 1
ATOM 2289 C C . PRO A 1 308 ? -19.082 36.548 22.883 1.00 37.31 289 PRO A C 1
ATOM 2290 O O . PRO A 1 308 ? -17.906 36.416 23.252 1.00 33.84 289 PRO A O 1
ATOM 2294 N N . PRO A 1 309 ? -19.532 37.653 22.254 1.00 40.16 290 PRO A N 1
ATOM 2295 C CA . PRO A 1 309 ? -18.650 38.833 22.231 1.00 42.51 290 PRO A CA 1
ATOM 2296 C C . PRO A 1 309 ? -18.249 39.203 23.670 1.00 41.88 290 PRO A C 1
ATOM 2297 O O . PRO A 1 309 ? -19.078 39.124 24.571 1.00 41.90 290 PRO A O 1
ATOM 2301 N N . GLY A 1 310 ? -16.981 39.523 23.905 1.00 41.87 291 GLY A N 1
ATOM 2302 C CA . GLY A 1 310 ? -16.500 39.728 25.291 1.00 40.65 291 GLY A CA 1
ATOM 2303 C C . GLY A 1 310 ? -16.016 38.483 26.031 1.00 37.27 291 GLY A C 1
ATOM 2304 O O . GLY A 1 310 ? -15.299 38.591 27.027 1.00 36.67 291 GLY A O 1
ATOM 2305 N N . GLY A 1 311 ? -16.327 37.290 25.518 1.00 34.77 292 GLY A N 1
ATOM 2306 C CA . GLY A 1 311 ? -15.800 36.040 26.109 1.00 29.38 292 GLY A CA 1
ATOM 2307 C C . GLY A 1 311 ? -14.269 36.031 26.018 1.00 29.73 292 GLY A C 1
ATOM 2308 O O . GLY A 1 311 ? -13.706 36.782 25.220 1.00 30.69 292 GLY A O 1
ATOM 2309 N N . ARG A 1 312 ? -13.587 35.279 26.892 1.00 26.21 293 ARG A N 1
ATOM 2310 C CA . ARG A 1 312 ? -12.122 35.379 26.967 1.00 28.48 293 ARG A CA 1
ATOM 2311 C C . ARG A 1 312 ? -11.483 33.999 27.040 1.00 27.73 293 ARG A C 1
ATOM 2312 O O . ARG A 1 312 ? -12.128 33.053 27.483 1.00 24.50 293 ARG A O 1
ATOM 2320 N N . VAL A 1 313 ? -10.267 33.871 26.478 1.00 27.59 294 VAL A N 1
ATOM 2321 C CA . VAL A 1 313 ? -9.461 32.656 26.592 1.00 26.00 294 VAL A CA 1
ATOM 2322 C C . VAL A 1 313 ? -8.166 33.027 27.312 1.00 27.29 294 VAL A C 1
ATOM 2323 O O . VAL A 1 313 ? -7.566 34.050 27.008 1.00 30.01 294 VAL A O 1
ATOM 2327 N N . ALA A 1 314 ? -7.755 32.248 28.304 1.00 25.09 295 ALA A N 1
ATOM 2328 C CA . ALA A 1 314 ? -6.380 32.364 28.815 1.00 26.95 295 ALA A CA 1
ATOM 2329 C C . ALA A 1 314 ? -5.652 31.088 28.396 1.00 28.46 295 ALA A C 1
ATOM 2330 O O . ALA A 1 314 ? -6.116 29.978 28.679 1.00 26.49 295 ALA A O 1
ATOM 2332 N N . LEU A 1 315 ? -4.558 31.249 27.717 1.00 28.66 296 LEU A N 1
ATOM 2333 C CA . LEU A 1 315 ? -3.880 30.088 27.269 1.00 30.15 296 LEU A CA 1
ATOM 2334 C C . LEU A 1 315 ? -2.399 30.071 27.500 1.00 30.18 296 LEU A C 1
ATOM 2335 O O . LEU A 1 315 ? -1.756 31.067 27.461 1.00 31.42 296 LEU A O 1
ATOM 2340 N N . LEU A 1 316 ? -1.892 28.891 27.752 1.00 30.10 297 LEU A N 1
ATOM 2341 C CA . LEU A 1 316 ? -0.451 28.747 28.041 1.00 32.05 297 LEU A CA 1
ATOM 2342 C C . LEU A 1 316 ? 0.241 28.047 26.862 1.00 34.32 297 LEU A C 1
ATOM 2343 O O . LEU A 1 316 ? -0.259 27.000 26.391 1.00 37.25 297 LEU A O 1
ATOM 2348 N N . THR A 1 317 ? 1.364 28.574 26.369 1.00 29.79 298 THR A N 1
ATOM 2349 C CA . THR A 1 317 ? 2.050 27.918 25.250 1.00 31.78 298 THR A CA 1
ATOM 2350 C C . THR A 1 317 ? 3.567 28.169 25.260 1.00 30.22 298 THR A C 1
ATOM 2351 O O . THR A 1 317 ? 4.007 29.298 25.478 1.00 28.04 298 THR A O 1
ATOM 2355 N N . LEU A 1 318 ? 4.331 27.139 24.913 1.00 30.54 299 LEU A N 1
ATOM 2356 C CA . LEU A 1 318 ? 5.753 27.285 24.606 1.00 33.33 299 LEU A CA 1
ATOM 2357 C C . LEU A 1 318 ? 6.043 27.821 23.218 1.00 33.62 299 LEU A C 1
ATOM 2358 O O . LEU A 1 318 ? 7.218 28.135 22.881 1.00 34.47 299 LEU A O 1
ATOM 2363 N N . ARG A 1 319 ? 4.997 27.948 22.396 1.00 33.38 300 ARG A N 1
ATOM 2364 C CA . ARG A 1 319 ? 5.198 28.337 20.995 1.00 34.23 300 ARG A CA 1
ATOM 2365 C C . ARG A 1 319 ? 4.383 29.592 20.620 1.00 35.07 300 ARG A C 1
ATOM 2366 O O . ARG A 1 319 ? 3.441 29.502 19.828 1.00 33.92 300 ARG A O 1
ATOM 2374 N N . PRO A 1 320 ? 4.784 30.776 21.129 1.00 34.76 301 PRO A N 1
ATOM 2375 C CA . PRO A 1 320 ? 3.972 31.975 20.895 1.00 34.28 301 PRO A CA 1
ATOM 2376 C C . PRO A 1 320 ? 3.881 32.399 19.430 1.00 38.82 301 PRO A C 1
ATOM 2377 O O . PRO A 1 320 ? 2.796 32.808 18.976 1.00 38.45 301 PRO A O 1
ATOM 2381 N N . ALA A 1 321 ? 4.965 32.257 18.668 1.00 39.95 302 ALA A N 1
ATOM 2382 C CA . ALA A 1 321 ? 4.911 32.623 17.264 1.00 42.99 302 ALA A CA 1
ATOM 2383 C C . ALA A 1 321 ? 3.906 31.742 16.497 1.00 43.26 302 ALA A C 1
ATOM 2384 O O . ALA A 1 321 ? 3.134 32.214 15.668 1.00 43.28 302 ALA A O 1
ATOM 2386 N N . LEU A 1 322 ? 3.933 30.449 16.751 1.00 41.93 303 LEU A N 1
ATOM 2387 C CA . LEU A 1 322 ? 3.028 29.550 16.060 1.00 40.95 303 LEU A CA 1
ATOM 2388 C C . LEU A 1 322 ? 1.572 29.803 16.479 1.00 40.00 303 LEU A C 1
ATOM 2389 O O . LEU A 1 322 ? 0.646 29.724 15.666 1.00 39.74 303 LEU A O 1
ATOM 2394 N N . LEU A 1 323 ? 1.364 29.987 17.774 1.00 37.19 304 LEU A N 1
ATOM 2395 C CA . LEU A 1 323 ? 0.031 30.320 18.291 1.00 38.63 304 LEU A CA 1
ATOM 2396 C C . LEU A 1 323 ? -0.513 31.560 17.604 1.00 39.29 304 LEU A C 1
ATOM 2397 O O . LEU A 1 323 ? -1.673 31.603 17.196 1.00 38.32 304 LEU A O 1
ATOM 2402 N N . LYS A 1 324 ? 0.311 32.591 17.520 1.00 38.43 305 LYS A N 1
ATOM 2403 C CA . LYS A 1 324 ? -0.130 33.845 16.923 1.00 41.24 305 LYS A CA 1
ATOM 2404 C C . LYS A 1 324 ? -0.396 33.729 15.435 1.00 44.67 305 LYS A C 1
ATOM 2405 O O . LYS A 1 324 ? -1.373 34.277 14.935 1.00 46.93 305 LYS A O 1
ATOM 2411 N N . ARG A 1 325 ? 0.437 32.969 14.737 1.00 42.69 306 ARG A N 1
ATOM 2412 C CA . ARG A 1 325 ? 0.147 32.606 13.387 1.00 44.42 306 ARG A CA 1
ATOM 2413 C C . ARG A 1 325 ? -1.233 31.938 13.194 1.00 44.53 306 ARG A C 1
ATOM 2414 O O . ARG A 1 325 ? -1.900 32.190 12.186 1.00 45.26 306 ARG A O 1
ATOM 2422 N N . ALA A 1 326 ? -1.654 31.090 14.145 1.00 38.67 307 ALA A N 1
ATOM 2423 C CA . ALA A 1 326 ? -2.918 30.368 14.059 1.00 37.72 307 ALA A CA 1
ATOM 2424 C C . ALA A 1 326 ? -4.156 31.132 14.538 1.00 36.52 307 ALA A C 1
ATOM 2425 O O . ALA A 1 326 ? -5.265 30.602 14.468 1.00 35.81 307 ALA A O 1
ATOM 2427 N N . LEU A 1 327 ? -3.967 32.300 15.157 1.00 36.01 308 LEU A N 1
ATOM 2428 C CA . LEU A 1 327 ? -5.088 33.060 15.732 1.00 36.90 308 LEU A CA 1
ATOM 2429 C C . LEU A 1 327 ? -6.079 33.480 14.667 1.00 38.37 308 LEU A C 1
ATOM 2430 O O . LEU A 1 327 ? -5.670 34.102 13.678 1.00 42.20 308 LEU A O 1
ATOM 2435 N N . PRO A 1 328 ? -7.389 33.198 14.868 1.00 36.51 309 PRO A N 1
ATOM 2436 C CA . PRO A 1 328 ? -8.293 33.807 13.907 1.00 37.55 309 PRO A CA 1
ATOM 2437 C C . PRO A 1 328 ? -8.483 35.295 14.194 1.00 38.38 309 PRO A C 1
ATOM 2438 O O . PRO A 1 328 ? -8.283 35.741 15.339 1.00 37.39 309 PRO A O 1
ATOM 2442 N N . PRO A 1 329 ? -8.870 36.070 13.170 1.00 41.16 310 PRO A N 1
ATOM 2443 C CA . PRO A 1 329 ? -8.953 37.531 13.336 1.00 42.09 310 PRO A CA 1
ATOM 2444 C C . PRO A 1 329 ? -10.148 38.016 14.206 1.00 42.15 310 PRO A C 1
ATOM 2445 O O . PRO A 1 329 ? -10.178 39.183 14.624 1.00 43.60 310 PRO A O 1
ATOM 2449 N N . GLY A 1 330 ? -11.104 37.141 14.500 1.00 37.71 311 GLY A N 1
ATOM 2450 C CA . GLY A 1 330 ? -12.156 37.488 15.461 1.00 39.01 311 GLY A CA 1
ATOM 2451 C C . GLY A 1 330 ? -11.693 37.668 16.925 1.00 36.20 311 GLY A C 1
ATOM 2452 O O . GLY A 1 330 ? -12.476 38.108 17.758 1.00 36.71 311 GLY A O 1
ATOM 2453 N N . PHE A 1 331 ? -10.469 37.248 17.244 1.00 35.18 312 PHE A N 1
ATOM 2454 C CA . PHE A 1 331 ? -9.871 37.460 18.571 1.00 34.98 312 PHE A CA 1
ATOM 2455 C C . PHE A 1 331 ? -9.011 38.723 18.615 1.00 37.31 312 PHE A C 1
ATOM 2456 O O . PHE A 1 331 ? -8.283 39.015 17.661 1.00 41.02 312 PHE A O 1
ATOM 2464 N N . ALA A 1 332 ? -9.010 39.428 19.749 1.00 35.27 313 ALA A N 1
ATOM 2465 C CA . ALA A 1 332 ? -8.006 40.438 19.996 1.00 36.47 313 ALA A CA 1
ATOM 2466 C C . ALA A 1 332 ? -7.061 39.829 21.026 1.00 35.70 313 ALA A C 1
ATOM 2467 O O . ALA A 1 332 ? -7.498 39.195 22.005 1.00 34.35 313 ALA A O 1
ATOM 2469 N N . LEU A 1 333 ? -5.782 40.067 20.841 1.00 35.05 314 LEU A N 1
ATOM 2470 C CA . LEU A 1 333 ? -4.784 39.653 21.806 1.00 34.85 314 LEU A CA 1
ATOM 2471 C C . LEU A 1 333 ? -4.685 40.783 22.862 1.00 35.93 314 LEU A C 1
ATOM 2472 O O . LEU A 1 333 ? -4.291 41.882 22.541 1.00 37.24 314 LEU A O 1
ATOM 2477 N N . ARG A 1 334 ? -5.168 40.536 24.084 1.00 33.48 315 ARG A N 1
ATOM 2478 C CA . ARG A 1 334 ? -5.310 41.616 25.060 1.00 36.06 315 ARG A CA 1
ATOM 2479 C C . ARG A 1 334 ? -4.119 41.697 25.988 1.00 36.44 315 ARG A C 1
ATOM 2480 O O . ARG A 1 334 ? -3.761 42.783 26.392 1.00 39.12 315 ARG A O 1
ATOM 2488 N N . HIS A 1 335 ? -3.544 40.556 26.362 1.00 32.52 316 HIS A N 1
ATOM 2489 C CA . HIS A 1 335 ? -2.379 40.524 27.274 1.00 34.13 316 HIS A CA 1
ATOM 2490 C C . HIS A 1 335 ? -1.491 39.353 26.899 1.00 31.11 316 HIS A C 1
ATOM 2491 O O . HIS A 1 335 ? -1.976 38.280 26.537 1.00 28.45 316 HIS A O 1
ATOM 2498 N N . ALA A 1 336 ? -0.205 39.501 27.163 1.00 29.73 317 ALA A N 1
ATOM 2499 C CA . ALA A 1 336 ? 0.712 38.398 27.034 1.00 29.38 317 ALA A CA 1
ATOM 2500 C C . ALA A 1 336 ? 1.740 38.600 28.141 1.00 31.47 317 ALA A C 1
ATOM 2501 O O . ALA A 1 336 ? 2.112 39.754 28.449 1.00 31.39 317 ALA A O 1
ATOM 2503 N N . ARG A 1 337 ? 2.140 37.510 28.789 1.00 27.60 318 ARG A N 1
ATOM 2504 C CA . ARG A 1 337 ? 3.241 37.607 29.733 1.00 29.60 318 ARG A CA 1
ATOM 2505 C C . ARG A 1 337 ? 4.046 36.323 29.720 1.00 28.49 318 ARG A C 1
ATOM 2506 O O . ARG A 1 337 ? 3.561 35.260 29.285 1.00 28.71 318 ARG A O 1
ATOM 2514 N N . VAL A 1 338 ? 5.250 36.398 30.267 1.00 27.64 319 VAL A N 1
ATOM 2515 C CA . VAL A 1 338 ? 6.113 35.250 30.347 1.00 29.21 319 VAL A CA 1
ATOM 2516 C C . VAL A 1 338 ? 6.004 34.673 31.776 1.00 31.16 319 VAL A C 1
ATOM 2517 O O . VAL A 1 338 ? 5.986 35.434 32.760 1.00 30.90 319 VAL A O 1
ATOM 2521 N N . VAL A 1 339 ? 5.946 33.350 31.912 1.00 29.96 320 VAL A N 1
ATOM 2522 C CA . VAL A 1 339 ? 5.854 32.751 33.286 1.00 33.06 320 VAL A CA 1
ATOM 2523 C C . VAL A 1 339 ? 6.801 31.553 33.331 1.00 36.23 320 VAL A C 1
ATOM 2524 O O . VAL A 1 339 ? 6.956 30.859 32.304 1.00 35.70 320 VAL A O 1
ATOM 2528 N N . GLU A 1 340 ? 7.458 31.322 34.468 1.00 38.45 321 GLU A N 1
ATOM 2529 C CA . GLU A 1 340 ? 8.359 30.178 34.567 1.00 42.24 321 GLU A CA 1
ATOM 2530 C C . GLU A 1 340 ? 7.595 28.974 35.049 1.00 46.39 321 GLU A C 1
ATOM 2531 O O . GLU A 1 340 ? 6.970 29.036 36.114 1.00 50.42 321 GLU A O 1
ATOM 2537 N N . GLN A 1 341 ? 7.713 27.865 34.325 1.00 45.40 322 GLN A N 1
ATOM 2538 C CA . GLN A 1 341 ? 7.066 26.609 34.702 1.00 48.96 322 GLN A CA 1
ATOM 2539 C C . GLN A 1 341 ? 7.983 25.406 34.416 1.00 49.54 322 GLN A C 1
ATOM 2540 O O . GLN A 1 341 ? 8.412 25.187 33.270 1.00 49.39 322 GLN A O 1
ATOM 2546 N N . GLY A 1 342 ? 8.308 24.664 35.463 1.00 51.37 323 GLY A N 1
ATOM 2547 C CA . GLY A 1 342 ? 9.174 23.490 35.363 1.00 53.96 323 GLY A CA 1
ATOM 2548 C C . GLY A 1 342 ? 10.534 23.776 34.728 1.00 52.23 323 GLY A C 1
ATOM 2549 O O . GLY A 1 342 ? 10.999 22.994 33.927 1.00 52.30 323 GLY A O 1
ATOM 2550 N N . GLY A 1 343 ? 11.139 24.918 35.045 1.00 48.91 324 GLY A N 1
ATOM 2551 C CA . GLY A 1 343 ? 12.429 25.278 34.457 1.00 48.90 324 GLY A CA 1
ATOM 2552 C C . GLY A 1 343 ? 12.415 25.926 33.055 1.00 44.28 324 GLY A C 1
ATOM 2553 O O . GLY A 1 343 ? 13.462 26.322 32.570 1.00 45.18 324 GLY A O 1
ATOM 2554 N N . VAL A 1 344 ? 11.247 26.056 32.424 1.00 40.53 325 VAL A N 1
ATOM 2555 C CA . VAL A 1 344 ? 11.154 26.665 31.101 1.00 37.20 325 VAL A CA 1
ATOM 2556 C C . VAL A 1 344 ? 10.163 27.818 31.118 1.00 34.75 325 VAL A C 1
ATOM 2557 O O . VAL A 1 344 ? 9.583 28.096 32.178 1.00 34.19 325 VAL A O 1
ATOM 2561 N N . TYR A 1 345 ? 10.004 28.539 30.000 1.00 30.60 326 TYR A N 1
ATOM 2562 C CA . TYR A 1 345 ? 9.265 29.803 30.047 1.00 30.46 326 TYR A CA 1
ATOM 2563 C C . TYR A 1 345 ? 8.124 29.898 29.018 1.00 29.66 326 TYR A C 1
ATOM 2564 O O . TYR A 1 345 ? 8.262 30.576 27.973 1.00 28.81 326 TYR A O 1
ATOM 2573 N N . PRO A 1 346 ? 6.982 29.264 29.325 1.00 29.97 327 PRO A N 1
ATOM 2574 C CA . PRO A 1 346 ? 5.831 29.473 28.448 1.00 30.00 327 PRO A CA 1
ATOM 2575 C C . PRO A 1 346 ? 5.297 30.911 28.530 1.00 30.02 327 PRO A C 1
ATOM 2576 O O . PRO A 1 346 ? 5.611 31.640 29.490 1.00 31.00 327 PRO A O 1
ATOM 2580 N N . ARG A 1 347 ? 4.524 31.305 27.523 1.00 26.37 328 ARG A N 1
ATOM 2581 C CA . ARG A 1 347 ? 3.782 32.557 27.570 1.00 27.50 328 ARG A CA 1
ATOM 2582 C C . ARG A 1 347 ? 2.354 32.258 27.993 1.00 28.64 328 ARG A C 1
ATOM 2583 O O . ARG A 1 347 ? 1.834 31.165 27.699 1.00 29.43 328 ARG A O 1
ATOM 2591 N N . VAL A 1 348 ? 1.722 33.195 28.698 1.00 27.76 329 VAL A N 1
ATOM 2592 C CA . VAL A 1 348 ? 0.246 33.165 28.866 1.00 27.56 329 VAL A CA 1
ATOM 2593 C C . VAL A 1 348 ? -0.320 34.281 27.973 1.00 27.76 329 VAL A C 1
ATOM 2594 O O . VAL A 1 348 ? 0.125 35.448 28.040 1.00 25.96 329 VAL A O 1
ATOM 2598 N N . PHE A 1 349 ? -1.264 33.921 27.119 1.00 25.69 330 PHE A N 1
ATOM 2599 C CA . PHE A 1 349 ? -1.972 34.938 26.323 1.00 26.80 330 PHE A CA 1
ATOM 2600 C C . PHE A 1 349 ? -3.402 35.017 26.801 1.00 25.78 330 PHE A C 1
ATOM 2601 O O . PHE A 1 349 ? -3.981 33.985 27.100 1.00 26.99 330 PHE A O 1
ATOM 2609 N N . VAL A 1 350 ? -3.946 36.220 26.907 1.00 24.83 331 VAL A N 1
ATOM 2610 C CA . VAL A 1 350 ? -5.368 36.399 27.106 1.00 25.76 331 VAL A CA 1
ATOM 2611 C C . VAL A 1 350 ? -5.957 36.952 25.815 1.00 26.12 331 VAL A C 1
ATOM 2612 O O . VAL A 1 350 ? -5.525 38.003 25.331 1.00 27.36 331 VAL A O 1
ATOM 2616 N N . LEU A 1 351 ? -6.950 36.244 25.289 1.00 25.36 332 LEU A N 1
ATOM 2617 C CA . LEU A 1 351 ? -7.646 36.642 24.065 1.00 28.58 332 LEU A CA 1
ATOM 2618 C C . LEU A 1 351 ? -9.072 37.022 24.426 1.00 30.96 332 LEU A C 1
ATOM 2619 O O . LEU A 1 351 ? -9.662 36.438 25.344 1.00 34.10 332 LEU A O 1
ATOM 2624 N N . GLU A 1 352 ? -9.606 38.027 23.743 1.00 32.81 333 GLU A N 1
ATOM 2625 C CA . GLU A 1 352 ? -10.996 38.399 23.901 1.00 33.81 333 GLU A CA 1
ATOM 2626 C C . GLU A 1 352 ? -11.679 38.320 22.532 1.00 34.47 333 GLU A C 1
ATOM 2627 O O . GLU A 1 352 ? -11.162 38.820 21.525 1.00 33.54 333 GLU A O 1
ATOM 2633 N N . LYS A 1 353 ? -12.832 37.669 22.492 1.00 34.00 334 LYS A N 1
ATOM 2634 C CA . LYS A 1 353 ? -13.644 37.717 21.295 1.00 35.40 334 LYS A CA 1
ATOM 2635 C C . LYS A 1 353 ? -14.247 39.105 21.084 1.00 40.04 334 LYS A C 1
ATOM 2636 O O . LYS A 1 353 ? -15.016 39.586 21.934 1.00 39.65 334 LYS A O 1
ATOM 2642 N N . LEU A 1 354 ? -14.013 39.671 19.895 1.00 44.32 335 LEU A N 1
ATOM 2643 C CA . LEU A 1 354 ? -14.509 41.007 19.553 1.00 51.59 335 LEU A CA 1
ATOM 2644 C C . LEU A 1 354 ? -15.996 40.966 19.195 1.00 55.68 335 LEU A C 1
ATOM 2645 O O . LEU A 1 354 ? -16.511 39.921 18.753 1.00 57.09 335 LEU A O 1
#

Secondary structure (DSSP, 8-state):
--EEEEE--TT-HHHHHHHHHHHS-SS--EEETTTTEEEEE-S---GGGGG-SS-S-EEEEEEEEEPPSSSHHHHHHHHHHTS--TTHHHH--EEEEEEEES--SS-HHHHHHHHHHHHHHHH-PPB-SSS-SEEEEEEEETTEEEEEEE--SS-GGG--GGG-SS-S--HHHHHHHHHHTT--TT--EEESS-TTSHHHHHHHHHH-TTS-EEEEES-HHHHHHHHHHHHHTT-TT-EEEE--GGGGGGT----SEEEE---S---HHHHHHHHHHHHHHHHTS-TT-EEEEEES-HHHHHHH--TTEEEEEEEE--BTTB--EEEEEEE-

Foldseek 3Di:
DKKKKFFAWQFCQVVLVVQVCVVPPDDDKDTDHRGRMIIDDDPDDDPSVLVRQRGFWIWMFPDKDFADLVPRLVVLLVVLVVDDDCVLPVFQEEFEQEEEADDHPDDRVSSRVSNVVSCCVVPVRYYDDPDGSWYWYWYYYVRMITTGTIPDDGTSQCPLVLLPVPDLCTLSNLVSLCVVQVPEAQFEEEEEDQQLHSNQLSCCVVNDDNYAYEYEHQDVVSLVSNCVSCVVVVNNNHHYDHDQLLQVVVPDAATQEYEYEDDQDVVVVVLSSLLSNQVNNLVRYDQFRKYKYKYPCVVSNVVNHDPQKDFDDKTWTDTPNDIIIITMIGGD

Nearest PDB structures (foldseek):
  3tma-assembly1_A  TM=1.003E+00  e=4.966E-78  Thermus thermophilus HB27
  3evz-assembly1_A  TM=8.086E-01  e=4.041E-10  Pyrococcus furiosus
  3dh0-assembly1_A  TM=7.655E-01  e=6.573E-09  Aquifex aeolicus
  1dl5-assembly1_A  TM=7.820E-01  e=3.379E-08  Thermotoga maritima
  2yxe-assembly1_B  TM=7.577E-01  e=4.053E-08  Methanocaldococcus jannaschii DSM 2661

Solvent-accessible surface area: 15716 Å² total; per-residue (Å²): 185,47,31,0,1,0,24,7,12,32,19,0,12,62,9,0,52,111,23,0,53,86,65,15,109,65,160,42,47,53,64,28,59,196,104,1,27,0,13,12,36,71,95,189,26,21,143,78,1,80,54,6,51,0,0,33,41,0,0,13,0,34,18,74,45,138,17,50,189,153,76,20,27,4,16,1,37,145,20,0,75,88,29,79,6,72,53,8,150,81,30,44,14,0,46,7,35,10,122,88,57,57,177,38,126,7,69,22,91,68,1,42,158,89,1,4,101,3,0,81,175,64,90,54,18,73,72,55,118,181,199,17,45,18,73,0,2,0,2,1,26,38,101,55,0,2,0,0,2,20,58,8,151,161,28,34,11,132,43,22,88,114,0,37,171,127,39,60,21,34,10,0,0,1,2,0,0,3,95,27,0,67,15,118,92,43,31,69,0,0,0,2,30,9,14,5,0,9,5,0,0,0,1,0,38,57,11,19,101,100,0,56,3,37,0,0,25,88,58,90,178,72,0,30,84,0,101,105,4,4,133,69,56,52,14,68,91,13,128,13,41,138,3,38,8,67,66,0,74,176,72,8,65,76,0,28,19,0,0,0,35,6,52,120,46,138,154,131,35,8,55,90,8,6,99,26,0,0,70,8,0,33,67,12,4,32,102,31,2,49,0,0,0,6,6,76,103,36,77,26,0,90,190,0,34,7,125,28,14,14,70,114,105,61,64,66,1,38,13,58,59,77,116,3,79,2,3,1,0,34,46,138

CATH classification: 3.30.2130.30 (+1 more: 3.40.50.150)